Protein AF-A0A7D6C4J8-F1 (afdb_monomer_lite)

Sequence (252 aa):
MVSLVYFFSLVSLFMCISSHNFLWLCLSLELNLYCVLVLILFWNDNHANPQIISYFVVNILSSLFLYLSIISQIYILFVLGLFLKMGFFPFPWWLISVLSNLKWYGFFLINVVQKVVPIFICIHSGGLHNVFFFLVFFLSYFISLIEMNNSSNRFIVFLGWSSVSVVSLVLFLGVFVSFITALVYFIIYSFLLFMVSVENNNIFNLLLLFSLGGFPPFLGFSLKSVFFLSLSSVNALLLNSCIFFVFFIFIG

Radius of gyration: 17.74 Å; chains: 1; bounding box: 46×43×43 Å

Organism: NCBI:txid2136291

Secondary structure (DSSP, 8-state):
-HHHHHHHHHHHHHHHHH--SHHHHHHHHHHHHHHHHHHHHHH-S-TT-HHHHHHHHHHHHHHHHHHHHHHHT-HHHHHHHHHHHHT-TT-HHHHHHHHTTS-HHHHHIIIIIHHHHHHHHHHH-GGG-SHHHHHHHHHHHHHHHHHHHHTTTSHHHHHHHHHHHHHHHHHHHHHHT-HHHHHHHHHHHHHHHHHHHH---HHHHHHHHHHHTT-TTSHHHHHHHHHHHHHTTS-HHHHHHHHHHHHHHTT-

Structure (mmCIF, N/CA/C/O backbone):
data_AF-A0A7D6C4J8-F1
#
_entry.id   AF-A0A7D6C4J8-F1
#
loop_
_atom_site.group_PDB
_atom_site.id
_atom_site.type_symbol
_atom_site.label_atom_id
_atom_site.label_alt_id
_atom_site.label_comp_id
_atom_site.label_asym_id
_atom_site.label_entity_id
_atom_site.label_seq_id
_atom_site.pdbx_PDB_ins_code
_atom_site.Cartn_x
_atom_site.Cartn_y
_atom_site.Cartn_z
_atom_site.occupancy
_atom_site.B_iso_or_equiv
_atom_site.auth_seq_id
_atom_site.auth_comp_id
_atom_site.auth_asym_id
_atom_site.auth_atom_id
_atom_site.pdbx_PDB_model_num
ATOM 1 N N . MET A 1 1 ? -22.693 7.843 2.807 1.00 77.62 1 MET A N 1
ATOM 2 C CA . MET A 1 1 ? -21.351 8.462 2.900 1.00 77.62 1 MET A CA 1
ATOM 3 C C . MET A 1 1 ? -20.246 7.418 2.872 1.00 77.62 1 MET A C 1
ATOM 5 O O . MET A 1 1 ? -19.504 7.397 1.905 1.00 77.62 1 MET A O 1
ATOM 9 N N . VAL A 1 2 ? -20.166 6.506 3.845 1.00 84.12 2 VAL A N 1
ATOM 10 C CA . VAL A 1 2 ? -19.092 5.492 3.905 1.00 84.12 2 VAL A CA 1
ATOM 11 C C . VAL A 1 2 ? -19.022 4.600 2.647 1.00 84.12 2 VAL A C 1
ATOM 13 O O . VAL A 1 2 ? -17.941 4.391 2.106 1.00 84.12 2 VAL A O 1
ATOM 16 N N . SER A 1 3 ? -20.165 4.159 2.109 1.00 85.88 3 SER A N 1
ATOM 17 C CA . SER A 1 3 ? -20.234 3.378 0.858 1.00 85.88 3 SER A CA 1
ATOM 18 C C . SER A 1 3 ? -19.630 4.095 -0.356 1.00 85.88 3 SER A C 1
ATOM 20 O O . SER A 1 3 ? -18.954 3.480 -1.175 1.00 85.88 3 SER A O 1
ATOM 22 N N . LEU A 1 4 ? -19.837 5.408 -0.447 1.00 88.62 4 LEU A N 1
ATOM 23 C CA . LEU A 1 4 ? -19.315 6.253 -1.519 1.00 88.62 4 LEU A CA 1
ATOM 24 C C . LEU A 1 4 ? -17.790 6.409 -1.415 1.00 88.62 4 LEU A C 1
ATOM 26 O O . LEU A 1 4 ? -17.104 6.423 -2.430 1.00 88.62 4 LEU A O 1
ATOM 30 N N . VAL A 1 5 ? -17.242 6.433 -0.197 1.00 90.94 5 VAL A N 1
ATOM 31 C CA . VAL A 1 5 ? -15.787 6.459 0.013 1.00 90.94 5 VAL A CA 1
ATOM 32 C C . VAL A 1 5 ? -15.141 5.132 -0.392 1.00 90.94 5 VAL A C 1
ATOM 34 O O . VAL A 1 5 ? -14.108 5.142 -1.060 1.00 90.94 5 VAL A O 1
ATOM 37 N N . TYR A 1 6 ? -15.765 3.986 -0.088 1.00 88.12 6 TYR A N 1
ATOM 38 C CA . TYR A 1 6 ? -15.273 2.701 -0.604 1.00 88.12 6 TYR A CA 1
ATOM 39 C C . TYR A 1 6 ? -15.318 2.645 -2.128 1.00 88.12 6 TYR A C 1
ATOM 41 O O . TYR A 1 6 ? -14.358 2.185 -2.744 1.00 88.12 6 TYR A O 1
ATOM 49 N N . PHE A 1 7 ? -16.380 3.167 -2.744 1.00 89.94 7 PHE A N 1
ATOM 50 C CA . PHE A 1 7 ? -16.450 3.266 -4.197 1.00 89.94 7 PHE A CA 1
ATOM 51 C C . PHE A 1 7 ? -15.272 4.072 -4.764 1.00 89.94 7 PHE A C 1
ATOM 53 O O . PHE A 1 7 ? -14.582 3.590 -5.657 1.00 89.94 7 PHE A O 1
ATOM 60 N N . PHE A 1 8 ? -14.959 5.242 -4.198 1.00 91.19 8 PHE A N 1
ATOM 61 C CA . PHE A 1 8 ? -13.800 6.023 -4.639 1.00 91.19 8 PHE A CA 1
ATOM 62 C C . PHE A 1 8 ? -12.457 5.322 -4.396 1.00 91.19 8 PHE A C 1
ATOM 64 O O . PHE A 1 8 ? -11.559 5.427 -5.232 1.00 91.19 8 PHE A O 1
ATOM 71 N N . SER A 1 9 ? -12.324 4.544 -3.317 1.00 89.94 9 SER A N 1
ATOM 72 C CA . SER A 1 9 ? -11.124 3.726 -3.104 1.00 89.94 9 SER A CA 1
ATOM 73 C C . SER A 1 9 ? -10.956 2.659 -4.195 1.00 89.94 9 SER A C 1
ATOM 75 O O . SER A 1 9 ? -9.851 2.471 -4.701 1.00 89.94 9 SER A O 1
ATOM 77 N N . LEU A 1 10 ? -12.047 2.040 -4.660 1.00 89.88 10 LEU A N 1
ATOM 78 C CA . LEU A 1 10 ? -12.013 1.108 -5.792 1.00 89.88 10 LEU A CA 1
ATOM 79 C C . LEU A 1 10 ? -11.656 1.822 -7.097 1.00 89.88 10 LEU A C 1
ATOM 81 O O . LEU A 1 10 ? -10.819 1.331 -7.851 1.00 89.88 10 LEU A O 1
ATOM 85 N N . VAL A 1 11 ? -12.223 3.008 -7.339 1.00 92.50 11 VAL A N 1
ATOM 86 C CA . VAL A 1 11 ? -11.862 3.834 -8.502 1.00 92.50 11 VAL A CA 1
ATOM 87 C C . VAL A 1 11 ? -10.362 4.130 -8.504 1.00 92.50 11 VAL A C 1
ATOM 89 O O . VAL A 1 11 ? -9.729 4.011 -9.548 1.00 92.50 11 VAL A O 1
ATOM 92 N N . SER A 1 12 ? -9.761 4.430 -7.348 1.00 93.62 12 SER A N 1
ATOM 93 C CA . SER A 1 12 ? -8.314 4.667 -7.258 1.00 93.62 12 SER A CA 1
ATOM 94 C C . SER A 1 12 ? -7.482 3.456 -7.705 1.00 93.62 12 SER A C 1
ATOM 96 O O . SER A 1 12 ? -6.503 3.614 -8.435 1.00 93.62 12 SER A O 1
ATOM 98 N N . LEU A 1 13 ? -7.911 2.238 -7.356 1.00 90.12 13 LEU A N 1
ATOM 99 C CA . LEU A 1 13 ? -7.254 0.998 -7.773 1.00 90.12 13 LEU A CA 1
ATOM 100 C C . LEU A 1 13 ? -7.379 0.782 -9.286 1.00 90.12 13 LEU A C 1
ATOM 102 O O . LEU A 1 13 ? -6.382 0.489 -9.946 1.00 90.12 13 LEU A O 1
ATOM 106 N N . PHE A 1 14 ? -8.571 0.988 -9.852 1.00 91.69 14 PHE A N 1
ATOM 107 C CA . PHE A 1 14 ? -8.785 0.879 -11.299 1.00 91.69 14 PHE A CA 1
ATOM 108 C C . PHE A 1 14 ? -7.979 1.915 -12.089 1.00 91.69 14 PHE A C 1
ATOM 110 O O . PHE A 1 14 ? -7.398 1.587 -13.126 1.00 91.69 14 PHE A O 1
ATOM 117 N N . MET A 1 15 ? -7.893 3.149 -11.587 1.00 92.88 15 MET A N 1
ATOM 118 C CA . MET A 1 15 ? -7.062 4.195 -12.187 1.00 92.88 15 MET A CA 1
ATOM 119 C C . MET A 1 15 ? -5.589 3.783 -12.201 1.00 92.88 15 MET A C 1
ATOM 121 O O . MET A 1 15 ? -4.935 3.921 -13.228 1.00 92.88 15 MET A O 1
ATOM 125 N N . CYS A 1 16 ? -5.083 3.207 -11.106 1.00 92.38 16 CYS A N 1
ATOM 126 C CA . CYS A 1 16 ? -3.704 2.727 -11.041 1.00 92.38 16 CYS A CA 1
ATOM 127 C C . CYS A 1 16 ? -3.417 1.639 -12.089 1.00 92.38 16 CYS A C 1
ATOM 129 O O . CYS A 1 16 ? -2.462 1.762 -12.851 1.00 92.38 16 CYS A O 1
ATOM 131 N N . ILE A 1 17 ? -4.275 0.616 -12.176 1.00 89.12 17 ILE A N 1
ATOM 132 C CA . ILE A 1 17 ? -4.078 -0.533 -13.078 1.00 89.12 17 ILE A CA 1
ATOM 133 C C . ILE A 1 17 ? -4.177 -0.124 -14.554 1.00 89.12 17 ILE A C 1
ATOM 135 O O . ILE A 1 17 ? -3.437 -0.633 -15.390 1.00 89.12 17 ILE A O 1
ATOM 139 N N . SER A 1 18 ? -5.103 0.778 -14.883 1.00 90.06 18 SER A N 1
ATOM 140 C CA . SER A 1 18 ? -5.352 1.192 -16.270 1.00 90.06 18 SER A CA 1
ATOM 141 C C . SER A 1 18 ? -4.346 2.216 -16.800 1.00 90.06 18 SER A C 1
ATOM 143 O O . SER A 1 18 ? -4.205 2.366 -18.013 1.00 90.06 18 SER A O 1
ATOM 145 N N . SER A 1 19 ? -3.661 2.948 -15.919 1.00 88.25 19 SER A N 1
ATOM 146 C CA . SER A 1 19 ? -2.851 4.089 -16.338 1.00 88.25 19 SER A CA 1
ATOM 147 C C . SER A 1 19 ? -1.399 3.722 -16.651 1.00 88.25 19 SER A C 1
ATOM 149 O O . SER A 1 19 ? -0.706 3.095 -15.856 1.00 88.25 19 SER A O 1
ATOM 151 N N . HIS A 1 20 ? -0.909 4.197 -17.797 1.00 84.56 20 HIS A N 1
ATOM 152 C CA . HIS A 1 20 ? 0.508 4.093 -18.181 1.00 84.56 20 HIS A CA 1
ATOM 153 C C . HIS A 1 20 ? 1.329 5.340 -17.821 1.00 84.56 20 HIS A C 1
ATOM 155 O O . HIS A 1 20 ? 2.554 5.308 -17.775 1.00 84.56 20 HIS A O 1
ATOM 161 N N . ASN A 1 21 ? 0.654 6.458 -17.570 1.00 89.81 21 ASN A N 1
ATOM 162 C CA . ASN A 1 21 ? 1.273 7.757 -17.347 1.00 89.81 21 ASN A CA 1
ATOM 163 C C . ASN A 1 21 ? 1.538 7.989 -15.852 1.00 89.81 21 ASN A C 1
ATOM 165 O O . ASN A 1 21 ? 0.615 7.909 -15.042 1.00 89.81 21 ASN A O 1
ATOM 169 N N . PHE A 1 22 ? 2.762 8.400 -15.499 1.00 86.75 22 PHE A N 1
ATOM 170 C CA . PHE A 1 22 ? 3.163 8.648 -14.104 1.00 86.75 22 PHE A CA 1
ATOM 171 C C . PHE A 1 22 ? 2.263 9.646 -13.358 1.00 86.75 22 PHE A C 1
ATOM 173 O O . PHE A 1 22 ? 1.993 9.455 -12.177 1.00 86.75 22 PHE A O 1
ATOM 180 N N . LEU A 1 23 ? 1.736 10.671 -14.039 1.00 89.62 23 LEU A N 1
ATOM 181 C CA . LEU A 1 23 ? 0.806 11.634 -13.432 1.00 89.62 23 LEU A CA 1
ATOM 182 C C . LEU A 1 23 ? -0.510 10.982 -12.986 1.00 89.62 23 LEU A C 1
ATOM 184 O O . LEU A 1 23 ? -1.006 11.269 -11.901 1.00 89.62 23 LEU A O 1
ATOM 188 N N . TRP A 1 24 ? -1.061 10.077 -13.795 1.00 91.44 24 TRP A N 1
ATOM 189 C CA . TRP A 1 24 ? -2.290 9.360 -13.453 1.00 91.44 24 TRP A CA 1
ATOM 190 C C . TRP A 1 24 ? -2.060 8.369 -12.305 1.00 91.44 24 TRP A C 1
ATOM 192 O O . TRP A 1 24 ? -2.909 8.253 -11.421 1.00 91.44 24 TRP A O 1
ATOM 202 N N . LEU A 1 25 ? -0.874 7.753 -12.244 1.00 92.25 25 LEU A N 1
ATOM 203 C CA . LEU A 1 25 ? -0.448 6.962 -11.088 1.00 92.25 25 LEU A CA 1
ATOM 204 C C . LEU A 1 25 ? -0.370 7.828 -9.817 1.00 92.25 25 LEU A C 1
ATOM 206 O O . LEU A 1 25 ? -0.881 7.426 -8.771 1.00 92.25 25 LEU A O 1
ATOM 210 N N . CYS A 1 26 ? 0.186 9.041 -9.891 1.00 91.81 26 CYS A N 1
ATOM 211 C CA . CYS A 1 26 ? 0.205 9.983 -8.765 1.00 91.81 26 CYS A CA 1
ATOM 212 C C . CYS A 1 26 ? -1.203 10.376 -8.299 1.00 91.81 26 CYS A C 1
ATOM 214 O O . CYS A 1 26 ? -1.476 10.307 -7.100 1.00 91.81 26 CYS A O 1
ATOM 216 N N . LEU A 1 27 ? -2.106 10.695 -9.231 1.00 92.94 27 LEU A N 1
ATOM 217 C CA . LEU A 1 27 ? -3.508 10.998 -8.925 1.00 92.94 27 LEU A CA 1
ATOM 218 C C . LEU A 1 27 ? -4.212 9.815 -8.250 1.00 92.94 27 LEU A C 1
ATOM 220 O O . LEU A 1 27 ? -4.934 9.997 -7.272 1.00 92.94 27 LEU A O 1
ATOM 224 N N . SER A 1 28 ? -3.962 8.588 -8.717 1.00 94.12 28 SER A N 1
ATOM 225 C CA . SER A 1 28 ? -4.518 7.377 -8.099 1.00 94.12 28 SER A CA 1
ATOM 226 C C . SER A 1 28 ? -4.083 7.227 -6.636 1.00 94.12 28 SER A C 1
ATOM 228 O O . SER A 1 28 ? -4.892 6.905 -5.765 1.00 94.12 28 SER A O 1
ATOM 230 N N . LEU A 1 29 ? -2.821 7.550 -6.335 1.00 93.38 29 LEU A N 1
ATOM 231 C CA . LEU A 1 29 ? -2.294 7.508 -4.975 1.00 93.38 29 LEU A CA 1
ATOM 232 C C . LEU A 1 29 ? -2.909 8.591 -4.075 1.00 93.38 29 LEU A C 1
ATOM 234 O O . LEU A 1 29 ? -3.081 8.353 -2.882 1.00 93.38 29 LEU A O 1
ATOM 238 N N . GLU A 1 30 ? -3.200 9.779 -4.607 1.00 93.88 30 GLU A N 1
ATOM 239 C CA . GLU A 1 30 ? -3.853 10.858 -3.851 1.00 93.88 30 GLU A CA 1
ATOM 240 C C . GLU A 1 30 ? -5.317 10.549 -3.560 1.00 93.88 30 GLU A C 1
ATOM 242 O O . GLU A 1 30 ? -5.767 10.719 -2.427 1.00 93.88 30 GLU A O 1
ATOM 247 N N . LEU A 1 31 ? -6.045 10.014 -4.543 1.00 94.25 31 LEU A N 1
ATOM 248 C CA . LEU A 1 31 ? -7.415 9.550 -4.335 1.00 94.25 31 LEU A CA 1
ATOM 249 C C . LEU A 1 31 ? -7.475 8.499 -3.219 1.00 94.25 31 LEU A C 1
ATOM 251 O O . LEU A 1 31 ? -8.330 8.599 -2.338 1.00 94.25 31 LEU A O 1
ATOM 255 N N . ASN A 1 32 ? -6.538 7.541 -3.202 1.00 94.50 32 ASN A N 1
ATOM 256 C CA . ASN A 1 32 ? -6.473 6.533 -2.141 1.00 94.50 32 ASN A CA 1
ATOM 257 C C . ASN A 1 32 ? -6.192 7.162 -0.761 1.00 94.50 32 ASN A C 1
ATOM 259 O O . ASN A 1 32 ? -6.864 6.833 0.215 1.00 94.50 32 ASN A O 1
ATOM 263 N N . LEU A 1 33 ? -5.261 8.121 -0.680 1.00 93.50 33 LEU A N 1
ATOM 264 C CA . LEU A 1 33 ? -4.944 8.854 0.554 1.00 93.50 33 LEU A CA 1
ATOM 265 C C . LEU A 1 33 ? -6.186 9.529 1.140 1.00 93.50 33 LEU A C 1
ATOM 267 O O . LEU A 1 33 ? -6.490 9.329 2.317 1.00 93.50 33 LEU A O 1
ATOM 271 N N . TYR A 1 34 ? -6.918 10.305 0.335 1.00 92.50 34 TYR A N 1
ATOM 272 C CA . TYR A 1 34 ? -8.103 11.011 0.822 1.00 92.50 34 TYR A CA 1
ATOM 273 C C . TYR A 1 34 ? -9.207 10.042 1.246 1.00 92.50 34 TYR A C 1
ATOM 275 O O . TYR A 1 34 ? -9.837 10.256 2.282 1.00 92.50 34 TYR A O 1
ATOM 283 N N . CYS A 1 35 ? -9.405 8.944 0.509 1.00 92.56 35 CYS A N 1
ATOM 284 C CA . CYS A 1 35 ? -10.382 7.923 0.887 1.00 92.56 35 CYS A CA 1
ATOM 285 C C . CYS A 1 35 ? -10.036 7.282 2.237 1.00 92.56 35 CYS A C 1
ATOM 287 O O . CYS A 1 35 ? -10.888 7.214 3.123 1.00 92.56 35 CYS A O 1
ATOM 289 N N . VAL A 1 36 ? -8.784 6.854 2.423 1.00 90.94 36 VAL A N 1
ATOM 290 C CA . VAL A 1 36 ? -8.321 6.237 3.674 1.00 90.94 36 VAL A CA 1
ATOM 291 C C . VAL A 1 36 ? -8.402 7.226 4.838 1.00 90.94 36 VAL A C 1
ATOM 293 O O . VAL A 1 36 ? -8.887 6.861 5.906 1.00 90.94 36 VAL A O 1
ATOM 296 N N . LEU A 1 37 ? -8.012 8.487 4.637 1.00 91.62 37 LEU A N 1
ATOM 297 C CA . LEU A 1 37 ? -8.079 9.521 5.672 1.00 91.62 37 LEU A CA 1
ATOM 298 C C . LEU A 1 37 ? -9.515 9.762 6.150 1.00 91.62 37 LEU A C 1
ATOM 300 O O . LEU A 1 37 ? -9.773 9.785 7.354 1.00 91.62 37 LEU A O 1
ATOM 304 N N . VAL A 1 38 ? -10.456 9.887 5.212 1.00 90.00 38 VAL A N 1
ATOM 305 C CA . VAL A 1 38 ? -11.878 10.063 5.525 1.00 90.00 38 VAL A CA 1
ATOM 306 C C . VAL A 1 38 ? -12.419 8.850 6.285 1.00 90.00 38 VAL A C 1
ATOM 308 O O . VAL A 1 38 ? -13.113 9.017 7.286 1.00 90.00 38 VAL A O 1
ATOM 311 N N . LEU A 1 39 ? -12.067 7.629 5.870 1.00 88.44 39 LEU A N 1
ATOM 312 C CA . LEU A 1 39 ? -12.470 6.419 6.588 1.00 88.44 39 LEU A CA 1
ATOM 313 C C . LEU A 1 39 ? -11.896 6.386 8.011 1.00 88.44 39 LEU A C 1
ATOM 315 O O . LEU A 1 39 ? -12.634 6.116 8.949 1.00 88.44 39 LEU A O 1
ATOM 319 N N . ILE A 1 40 ? -10.623 6.720 8.223 1.00 88.06 40 ILE A N 1
ATOM 320 C CA . ILE A 1 40 ? -10.044 6.728 9.576 1.00 88.06 40 ILE A CA 1
ATOM 321 C C . ILE A 1 40 ? -10.784 7.719 10.491 1.00 88.06 40 ILE A C 1
ATOM 323 O O . ILE A 1 40 ? -11.057 7.393 11.646 1.00 88.06 40 ILE A O 1
ATOM 327 N N . LEU A 1 41 ? -11.152 8.898 9.979 1.00 87.38 41 LEU A N 1
ATOM 328 C CA . LEU A 1 41 ? -11.896 9.914 10.735 1.00 87.38 41 LEU A CA 1
ATOM 329 C C . LEU A 1 41 ? -13.333 9.501 11.074 1.00 87.38 41 LEU A C 1
ATOM 331 O O . LEU A 1 41 ? -13.845 9.929 12.102 1.00 87.38 41 LEU A O 1
ATOM 335 N N . PHE A 1 42 ? -13.983 8.693 10.231 1.00 83.50 42 PHE A N 1
ATOM 336 C CA . PHE A 1 42 ? -15.340 8.206 10.500 1.00 83.50 42 PHE A CA 1
ATOM 337 C C . PHE A 1 42 ? -15.392 7.168 11.623 1.00 83.50 42 PHE A C 1
ATOM 339 O O . PHE A 1 42 ? -16.378 7.113 12.350 1.00 83.50 42 PHE A O 1
ATOM 346 N N . TRP A 1 43 ? -14.366 6.323 11.737 1.00 76.50 43 TRP A N 1
ATOM 347 C CA . TRP A 1 43 ? -14.365 5.200 12.681 1.00 76.50 43 TRP A CA 1
ATOM 348 C C . TRP A 1 43 ? -13.653 5.521 14.002 1.00 76.50 43 TRP A C 1
ATOM 350 O O . TRP A 1 43 ? -13.849 4.814 14.994 1.00 76.50 43 TRP A O 1
ATOM 360 N N . ASN A 1 44 ? -12.845 6.583 14.043 1.00 73.06 44 ASN A N 1
ATOM 361 C CA . ASN A 1 44 ? -12.259 7.098 15.275 1.00 73.06 44 ASN A CA 1
ATOM 362 C C . ASN A 1 44 ? -13.156 8.171 15.897 1.00 73.06 44 ASN A C 1
ATOM 364 O O . ASN A 1 44 ? -13.427 9.192 15.276 1.00 73.06 44 ASN A O 1
ATOM 368 N N . ASP A 1 45 ? -13.527 7.973 17.162 1.00 65.25 45 ASP A N 1
ATOM 369 C CA . ASP A 1 45 ? -14.424 8.885 17.893 1.00 65.25 45 ASP A CA 1
ATOM 370 C C . ASP A 1 45 ? -13.750 10.241 18.180 1.00 65.25 45 ASP A C 1
ATOM 372 O O . ASP A 1 45 ? -14.411 11.257 18.380 1.00 65.25 45 ASP A O 1
ATOM 376 N N . ASN A 1 46 ? -12.414 10.269 18.146 1.00 65.38 46 ASN A N 1
ATOM 377 C CA . ASN A 1 46 ? -11.610 11.465 18.342 1.00 65.38 46 ASN A CA 1
ATOM 378 C C . ASN A 1 46 ? -11.220 12.068 16.986 1.00 65.38 46 ASN A C 1
ATOM 380 O O . ASN A 1 46 ? -10.195 11.715 16.395 1.00 65.38 46 ASN A O 1
ATOM 384 N N . HIS A 1 47 ? -12.022 13.025 16.514 1.00 57.97 47 HIS A N 1
ATOM 385 C CA . HIS A 1 47 ? -11.787 13.752 15.259 1.00 57.97 47 HIS A CA 1
ATOM 386 C C . HIS A 1 47 ? -10.462 14.547 15.224 1.00 57.97 47 HIS A C 1
ATOM 388 O O . HIS A 1 47 ? -9.995 14.901 14.145 1.00 57.97 47 HIS A O 1
ATOM 394 N N . ALA A 1 48 ? -9.823 14.787 16.376 1.00 59.88 48 ALA A N 1
ATOM 395 C CA . ALA A 1 48 ? -8.552 15.505 16.506 1.00 59.88 48 ALA A CA 1
ATOM 396 C C . ALA A 1 48 ? -7.403 14.595 16.983 1.00 59.88 48 ALA A C 1
ATOM 398 O O . ALA A 1 48 ? -6.665 14.937 17.905 1.00 59.88 48 ALA A O 1
ATOM 399 N N . ASN A 1 49 ? -7.249 13.415 16.377 1.00 75.31 49 ASN A N 1
ATOM 400 C CA . ASN A 1 49 ? -6.110 12.551 16.681 1.00 75.31 49 ASN A CA 1
ATOM 401 C C . ASN A 1 49 ? -4.827 13.099 16.019 1.00 75.31 49 ASN A C 1
ATOM 403 O O . ASN A 1 49 ? -4.752 13.126 14.784 1.00 75.31 49 ASN A O 1
ATOM 407 N N . PRO A 1 50 ? -3.784 13.479 16.789 1.00 81.06 50 PRO A N 1
ATOM 408 C CA . PRO A 1 50 ? -2.525 13.987 16.231 1.00 81.06 50 PRO A CA 1
ATOM 409 C C . PRO A 1 50 ? -1.846 12.981 15.289 1.00 81.06 50 PRO A C 1
ATOM 411 O O . PRO A 1 50 ? -1.101 13.371 14.394 1.00 81.06 50 PRO A O 1
ATOM 414 N N . GLN A 1 51 ? -2.156 11.689 15.427 1.00 82.25 51 GLN A N 1
ATOM 415 C CA . GLN A 1 51 ? -1.658 10.630 14.551 1.00 82.25 51 GLN A CA 1
ATOM 416 C C . GLN A 1 51 ? -2.292 10.655 13.150 1.00 82.25 51 GLN A C 1
ATOM 418 O O . GLN A 1 51 ? -1.655 10.281 12.171 1.00 82.25 51 GLN A O 1
ATOM 423 N N . ILE A 1 52 ? -3.537 11.122 13.016 1.00 87.00 52 ILE A N 1
ATOM 424 C CA . ILE A 1 52 ? -4.167 11.297 11.695 1.00 87.00 52 ILE A CA 1
ATOM 425 C C . ILE A 1 52 ? -3.516 12.483 10.974 1.00 87.00 52 ILE A C 1
ATOM 427 O O . ILE A 1 52 ? -3.289 12.438 9.765 1.00 87.00 52 ILE A O 1
ATOM 431 N N . ILE A 1 53 ? -3.146 13.523 11.727 1.00 88.31 53 ILE A N 1
ATOM 432 C CA . ILE A 1 53 ? -2.412 14.675 11.195 1.00 88.31 53 ILE A CA 1
ATOM 433 C C . ILE A 1 53 ? -1.011 14.245 10.747 1.00 88.31 53 ILE A C 1
ATOM 435 O O . ILE A 1 53 ? -0.604 14.590 9.639 1.00 88.31 53 ILE A O 1
ATOM 439 N N . SER A 1 54 ? -0.287 13.448 11.544 1.00 88.06 54 SER A N 1
ATOM 440 C CA . SER A 1 54 ? 1.032 12.948 11.132 1.00 88.06 54 SER A CA 1
ATOM 441 C C . SER A 1 54 ? 0.947 12.040 9.901 1.00 88.06 54 SER A C 1
ATOM 443 O O . SER A 1 54 ? 1.754 12.205 8.987 1.00 88.06 54 SER A O 1
ATOM 445 N N . TYR A 1 55 ? -0.067 11.169 9.808 1.00 91.75 55 TYR A N 1
ATOM 446 C CA . TYR A 1 55 ? -0.370 10.404 8.592 1.00 91.75 55 TYR A CA 1
ATOM 447 C C . TYR A 1 55 ? -0.542 11.322 7.374 1.00 91.75 55 TYR A C 1
ATOM 449 O O . TYR A 1 55 ? 0.056 11.090 6.323 1.00 91.75 55 TYR A O 1
ATOM 457 N N . PHE A 1 56 ? -1.348 12.377 7.504 1.00 92.44 56 PHE A N 1
ATOM 458 C CA . PHE A 1 56 ? -1.626 13.293 6.403 1.00 92.44 56 PHE A CA 1
ATOM 459 C C . PHE A 1 56 ? -0.370 14.042 5.945 1.00 92.44 56 PHE A C 1
ATOM 461 O O . PHE A 1 56 ? -0.048 14.037 4.758 1.00 92.44 56 PHE A O 1
ATOM 468 N N . VAL A 1 57 ? 0.379 14.625 6.885 1.00 93.81 57 VAL A N 1
ATOM 469 C CA . VAL A 1 57 ? 1.592 15.406 6.595 1.00 93.81 57 VAL A CA 1
ATOM 470 C C . VAL A 1 57 ? 2.643 14.552 5.891 1.00 93.81 57 VAL A C 1
ATOM 472 O O . VAL A 1 57 ? 3.204 14.961 4.875 1.00 93.81 57 VAL A O 1
ATOM 475 N N . VAL A 1 58 ? 2.885 13.342 6.394 1.00 94.44 58 VAL A N 1
ATOM 476 C CA . VAL A 1 58 ? 3.883 12.432 5.826 1.00 94.44 58 VAL A CA 1
ATOM 477 C C . VAL A 1 58 ? 3.494 12.001 4.410 1.00 94.44 58 VAL A C 1
ATOM 479 O O . VAL A 1 58 ? 4.330 11.999 3.503 1.00 94.44 58 VAL A O 1
ATOM 482 N N . ASN A 1 59 ? 2.214 11.718 4.175 1.00 93.31 59 ASN A N 1
ATOM 483 C CA . ASN A 1 59 ? 1.758 11.360 2.840 1.00 93.31 59 ASN A CA 1
ATOM 484 C C . ASN A 1 59 ? 1.756 12.548 1.856 1.00 93.31 59 ASN A C 1
ATOM 486 O O . ASN A 1 59 ? 2.001 12.329 0.671 1.00 93.31 59 ASN A O 1
ATOM 490 N N . ILE A 1 60 ? 1.580 13.796 2.301 1.00 93.69 60 ILE A N 1
ATOM 491 C CA . ILE A 1 60 ? 1.796 14.969 1.431 1.00 93.69 60 ILE A CA 1
ATOM 492 C C . ILE A 1 60 ? 3.277 15.114 1.065 1.00 93.69 60 ILE A C 1
ATOM 494 O O . ILE A 1 60 ? 3.613 15.325 -0.097 1.00 93.69 60 ILE A O 1
ATOM 498 N N . LEU A 1 61 ? 4.190 14.950 2.027 1.00 95.06 61 LEU A N 1
ATOM 499 C CA . LEU A 1 61 ? 5.632 14.990 1.747 1.00 95.06 61 LEU A CA 1
ATOM 500 C C . LEU A 1 61 ? 6.027 13.945 0.696 1.00 95.06 61 LEU A C 1
ATOM 502 O O . LEU A 1 61 ? 6.819 14.210 -0.206 1.00 95.06 61 LEU A O 1
ATOM 506 N N . SER A 1 62 ? 5.417 12.767 0.770 1.00 94.81 62 SER A N 1
ATOM 507 C CA . SER A 1 62 ? 5.636 11.709 -0.208 1.00 94.81 62 SER A CA 1
ATOM 508 C C . SER A 1 62 ? 5.126 12.052 -1.615 1.00 94.81 62 SER A C 1
ATOM 510 O O . SER A 1 62 ? 5.802 11.739 -2.593 1.00 94.81 62 SER A O 1
ATOM 512 N N . SER A 1 63 ? 3.963 12.711 -1.752 1.00 93.44 63 SER A N 1
ATOM 513 C CA . SER A 1 63 ? 3.459 13.132 -3.063 1.00 93.44 63 SER A CA 1
ATOM 514 C C . SER A 1 63 ? 4.309 14.256 -3.640 1.00 93.44 63 SER A C 1
ATOM 516 O O . SER A 1 63 ? 4.570 14.240 -4.839 1.00 93.44 63 SER A O 1
ATOM 518 N N . LEU A 1 64 ? 4.840 15.152 -2.802 1.00 93.88 64 LEU A N 1
ATOM 519 C CA . LEU A 1 64 ? 5.822 16.150 -3.230 1.00 93.88 64 LEU A CA 1
ATOM 520 C C . LEU A 1 64 ? 7.070 15.494 -3.835 1.00 93.88 64 LEU A C 1
ATOM 522 O O . LEU A 1 64 ? 7.482 15.890 -4.923 1.00 93.88 64 LEU A O 1
ATOM 526 N N . PHE A 1 65 ? 7.632 14.454 -3.203 1.00 94.25 65 PHE A N 1
ATOM 527 C CA . PHE A 1 65 ? 8.750 13.706 -3.796 1.00 94.25 65 PHE A CA 1
ATOM 528 C C . PHE A 1 65 ? 8.385 13.074 -5.144 1.00 94.25 65 PHE A C 1
ATOM 530 O O . PHE A 1 65 ? 9.183 13.136 -6.081 1.00 94.25 65 PHE A O 1
ATOM 537 N N . LEU A 1 66 ? 7.172 12.528 -5.278 1.00 93.94 66 LEU A N 1
ATOM 538 C CA . LEU A 1 66 ? 6.696 11.973 -6.547 1.00 93.94 66 LEU A CA 1
ATOM 539 C C . LEU A 1 66 ? 6.572 13.052 -7.633 1.00 93.94 66 LEU A C 1
ATOM 541 O O . LEU A 1 66 ? 7.097 12.861 -8.727 1.00 93.94 66 LEU A O 1
ATOM 545 N N . TYR A 1 67 ? 5.965 14.208 -7.357 1.00 93.44 67 TYR A N 1
ATOM 546 C CA . TYR A 1 67 ? 5.873 15.285 -8.352 1.00 93.44 67 TYR A CA 1
ATOM 547 C C . TYR A 1 67 ? 7.240 15.847 -8.731 1.00 93.44 67 TYR A C 1
ATOM 549 O O . TYR A 1 67 ? 7.519 16.034 -9.916 1.00 93.44 67 TYR A O 1
ATOM 557 N N . LEU A 1 68 ? 8.122 16.055 -7.749 1.00 94.50 68 LEU A N 1
ATOM 558 C CA . LEU A 1 68 ? 9.496 16.484 -8.005 1.00 94.50 68 LEU A CA 1
ATOM 559 C C . LEU A 1 68 ? 10.227 15.482 -8.895 1.00 94.50 68 LEU A C 1
ATOM 561 O O . LEU A 1 68 ? 10.932 15.897 -9.812 1.00 94.50 68 LEU A O 1
ATOM 565 N N . SER A 1 69 ? 10.027 14.179 -8.682 1.00 93.38 69 SER A N 1
ATOM 566 C CA . SER A 1 69 ? 10.627 13.140 -9.524 1.00 93.38 69 SER A CA 1
ATOM 567 C C . SER A 1 69 ? 10.158 13.202 -10.978 1.00 93.38 69 SER A C 1
ATOM 569 O O . SER A 1 69 ? 10.964 12.987 -11.876 1.00 93.38 69 SER A O 1
ATOM 571 N N . ILE A 1 70 ? 8.892 13.561 -11.224 1.00 91.94 70 ILE A N 1
ATOM 572 C CA . ILE A 1 70 ? 8.336 13.686 -12.579 1.00 91.94 70 ILE A CA 1
ATOM 573 C C . ILE A 1 70 ? 8.917 14.915 -13.283 1.00 91.94 70 ILE A C 1
ATOM 575 O O . ILE A 1 70 ? 9.307 14.826 -14.444 1.00 91.94 70 ILE A O 1
ATOM 579 N N . ILE A 1 71 ? 9.013 16.048 -12.579 1.00 92.69 71 ILE A N 1
ATOM 580 C CA . ILE A 1 71 ? 9.536 17.303 -13.140 1.00 92.69 71 ILE A CA 1
ATOM 581 C C . ILE A 1 71 ? 11.038 17.191 -13.424 1.00 92.69 71 ILE A C 1
ATOM 583 O O . ILE A 1 71 ? 11.502 17.578 -14.491 1.00 92.69 71 ILE A O 1
ATOM 587 N N . SER A 1 72 ? 11.800 16.661 -12.465 1.00 92.69 72 SER A N 1
ATOM 588 C CA . SER A 1 72 ? 13.262 16.542 -12.556 1.00 92.69 72 SER A CA 1
ATOM 589 C C . SER A 1 72 ? 13.741 15.279 -13.277 1.00 92.69 72 SER A C 1
ATOM 591 O O . SER A 1 72 ? 14.931 15.153 -13.544 1.00 92.69 72 SER A O 1
ATOM 593 N N . GLN A 1 73 ? 12.835 14.339 -13.571 1.00 89.19 73 GLN A N 1
ATOM 594 C CA . GLN A 1 73 ? 13.127 13.015 -14.135 1.00 89.19 73 GLN A CA 1
ATOM 595 C C . GLN A 1 73 ? 14.108 12.175 -13.292 1.00 89.19 73 GLN A C 1
ATOM 597 O O . GLN A 1 73 ? 14.797 11.289 -13.799 1.00 89.19 73 GLN A O 1
ATOM 602 N N . ILE A 1 74 ? 14.166 12.416 -11.978 1.00 91.69 74 ILE A N 1
ATOM 603 C CA . ILE A 1 74 ? 15.048 11.684 -11.063 1.00 91.69 74 ILE A CA 1
ATOM 604 C C . ILE A 1 74 ? 14.313 10.460 -10.503 1.00 91.69 74 ILE A C 1
ATOM 606 O O . ILE A 1 74 ? 13.512 10.562 -9.572 1.00 91.69 74 ILE A O 1
ATOM 610 N N . TYR A 1 75 ? 14.653 9.272 -11.009 1.00 89.50 75 TYR A N 1
ATOM 611 C CA . TYR A 1 75 ? 14.035 8.005 -10.592 1.00 89.50 75 TYR A CA 1
ATOM 612 C C . TYR A 1 75 ? 14.193 7.703 -9.091 1.00 89.50 75 TYR A C 1
ATOM 614 O O . TYR A 1 75 ? 13.284 7.159 -8.468 1.00 89.50 75 TYR A O 1
ATOM 622 N N . ILE A 1 76 ? 15.311 8.094 -8.464 1.00 90.56 76 ILE A N 1
ATOM 623 C CA . ILE A 1 76 ? 15.522 7.831 -7.031 1.00 90.56 76 ILE A CA 1
ATOM 624 C C . ILE A 1 76 ? 14.486 8.558 -6.158 1.00 90.56 76 ILE A C 1
ATOM 626 O O . ILE A 1 76 ? 14.018 7.997 -5.172 1.00 90.56 76 ILE A O 1
ATOM 630 N N . LEU A 1 77 ? 14.075 9.773 -6.547 1.00 92.94 77 LEU A N 1
ATOM 631 C CA . LEU A 1 77 ? 13.043 10.535 -5.839 1.00 92.94 77 LEU A CA 1
ATOM 632 C C . LEU A 1 77 ? 11.674 9.870 -5.981 1.00 92.94 77 LEU A C 1
ATOM 634 O O . LEU A 1 77 ? 10.895 9.871 -5.029 1.00 92.94 77 LEU A O 1
ATOM 638 N N . PHE A 1 78 ? 11.410 9.250 -7.135 1.00 92.88 78 PHE A N 1
ATOM 639 C CA . PHE A 1 78 ? 10.185 8.487 -7.357 1.00 92.88 78 PHE A CA 1
ATOM 640 C C . PHE A 1 78 ? 10.106 7.306 -6.384 1.00 92.88 78 PHE A C 1
ATOM 642 O O . PHE A 1 78 ? 9.116 7.144 -5.671 1.00 92.88 78 PHE A O 1
ATOM 649 N N . VAL A 1 79 ? 11.187 6.526 -6.283 1.00 92.81 79 VAL A N 1
ATOM 650 C CA . VAL A 1 79 ? 11.246 5.367 -5.382 1.00 92.81 79 VAL A CA 1
ATOM 651 C C . VAL A 1 79 ? 11.186 5.784 -3.912 1.00 92.81 79 VAL A C 1
ATOM 653 O O . VAL A 1 79 ? 10.438 5.185 -3.142 1.00 92.81 79 VAL A O 1
ATOM 656 N N . LEU A 1 80 ? 11.900 6.844 -3.518 1.00 93.25 80 LEU A N 1
ATOM 657 C CA . LEU A 1 80 ? 11.834 7.379 -2.153 1.00 93.25 80 LEU A CA 1
ATOM 658 C C . LEU A 1 80 ? 10.421 7.860 -1.797 1.00 93.25 80 LEU A C 1
ATOM 660 O O . LEU A 1 80 ? 9.945 7.572 -0.701 1.00 93.25 80 LEU A O 1
ATOM 664 N N . GLY A 1 81 ? 9.725 8.526 -2.724 1.00 94.19 81 GLY A N 1
ATOM 665 C CA . GLY A 1 81 ? 8.330 8.928 -2.542 1.00 94.19 81 GLY A CA 1
ATOM 666 C C . GLY A 1 81 ? 7.397 7.735 -2.315 1.00 94.19 81 GLY A C 1
ATOM 667 O O . GLY A 1 81 ? 6.563 7.767 -1.409 1.00 94.19 81 GLY A O 1
ATOM 668 N N . LEU A 1 82 ? 7.564 6.648 -3.078 1.00 93.94 82 LEU A N 1
ATOM 669 C CA . LEU A 1 82 ? 6.779 5.420 -2.895 1.00 93.94 82 LEU A CA 1
ATOM 670 C C . LEU A 1 82 ? 7.100 4.706 -1.576 1.00 93.94 82 LEU A C 1
ATOM 672 O O . LEU A 1 82 ? 6.178 4.293 -0.871 1.00 93.94 82 LEU A O 1
ATOM 676 N N . PHE A 1 83 ? 8.379 4.593 -1.206 1.00 94.31 83 PHE A N 1
ATOM 677 C CA . PHE A 1 83 ? 8.788 3.973 0.060 1.00 94.31 83 PHE A CA 1
ATOM 678 C C . PHE A 1 83 ? 8.245 4.739 1.262 1.00 94.31 83 PHE A C 1
ATOM 680 O O . PHE A 1 83 ? 7.740 4.134 2.211 1.00 94.31 83 PHE A O 1
ATOM 687 N N . LEU A 1 84 ? 8.262 6.069 1.183 1.00 94.56 84 LEU A N 1
ATOM 688 C CA . LEU A 1 84 ? 7.686 6.925 2.203 1.00 94.56 84 LEU A CA 1
ATOM 689 C C . LEU A 1 84 ? 6.163 6.699 2.307 1.00 94.56 84 LEU A C 1
ATOM 691 O O . LEU A 1 84 ? 5.683 6.492 3.419 1.00 94.56 84 LEU A O 1
ATOM 695 N N . LYS A 1 85 ? 5.418 6.599 1.188 1.00 92.69 85 LYS A N 1
ATOM 696 C CA . LYS A 1 85 ? 3.970 6.261 1.200 1.00 92.69 85 LYS A CA 1
ATOM 697 C C . LYS A 1 85 ? 3.652 4.911 1.836 1.00 92.69 85 LYS A C 1
ATOM 699 O O . LYS A 1 85 ? 2.605 4.770 2.458 1.00 92.69 85 LYS A O 1
ATOM 704 N N . MET A 1 86 ? 4.508 3.909 1.661 1.00 91.06 86 MET A N 1
ATOM 705 C CA . MET A 1 86 ? 4.273 2.564 2.201 1.00 91.06 86 MET A CA 1
ATOM 706 C C . MET A 1 86 ? 4.664 2.400 3.671 1.00 91.06 86 MET A C 1
ATOM 708 O O . MET A 1 86 ? 4.321 1.380 4.270 1.00 91.06 86 MET A O 1
ATOM 712 N N . GLY A 1 87 ? 5.431 3.339 4.236 1.00 89.38 87 GLY A N 1
ATOM 713 C CA . GLY A 1 87 ? 6.132 3.107 5.504 1.00 89.38 87 GLY A CA 1
ATOM 714 C C . GLY A 1 87 ? 7.209 2.031 5.372 1.00 89.38 87 GLY A C 1
ATOM 715 O O . GLY A 1 87 ? 7.428 1.243 6.289 1.00 89.38 87 GLY A O 1
ATOM 716 N N . PHE A 1 88 ? 7.838 1.964 4.200 1.00 89.94 88 PHE A N 1
ATOM 717 C CA . PHE A 1 88 ? 8.923 1.042 3.916 1.00 89.94 88 PHE A CA 1
ATOM 718 C C . PHE A 1 88 ? 10.267 1.648 4.339 1.00 89.94 88 PHE A C 1
ATOM 720 O O . PHE A 1 88 ? 10.402 2.870 4.426 1.00 89.94 88 PHE A O 1
ATOM 727 N N . PHE A 1 89 ? 11.272 0.808 4.598 1.00 83.38 89 PHE A N 1
ATOM 728 C CA . PHE A 1 89 ? 12.616 1.271 4.945 1.00 83.38 89 PHE A CA 1
ATOM 729 C C . PHE A 1 89 ? 13.155 2.249 3.880 1.00 83.38 89 PHE A C 1
ATOM 731 O O . PHE A 1 89 ? 12.998 1.990 2.686 1.00 83.38 89 PHE A O 1
ATOM 738 N N . PRO A 1 90 ? 13.782 3.376 4.261 1.00 83.44 90 PRO A N 1
ATOM 739 C CA . PRO A 1 90 ? 14.224 3.784 5.598 1.00 83.44 90 PRO A CA 1
ATOM 740 C C . PRO A 1 90 ? 13.161 4.466 6.467 1.00 83.44 90 PRO A C 1
ATOM 742 O O . PRO A 1 90 ? 13.492 4.860 7.574 1.00 83.44 90 PRO A O 1
ATOM 745 N N . PHE A 1 91 ? 11.907 4.582 6.020 1.00 89.81 91 PHE A N 1
ATOM 746 C CA . PHE A 1 91 ? 10.848 5.389 6.638 1.00 89.81 91 PHE A CA 1
ATOM 747 C C . PHE A 1 91 ? 9.778 4.603 7.444 1.00 89.81 91 PHE A C 1
ATOM 749 O O . PHE A 1 91 ? 8.604 4.963 7.348 1.00 89.81 91 PHE A O 1
ATOM 756 N N . PRO A 1 92 ? 10.073 3.560 8.256 1.00 88.94 92 PRO A N 1
ATOM 757 C CA . PRO A 1 92 ? 9.017 2.838 8.974 1.00 88.94 92 PRO A CA 1
ATOM 758 C C . PRO A 1 92 ? 8.466 3.618 10.181 1.00 88.94 92 PRO A C 1
ATOM 760 O O . PRO A 1 92 ? 7.349 3.358 10.628 1.00 88.94 92 PRO A O 1
ATOM 763 N N . TRP A 1 93 ? 9.209 4.605 10.702 1.00 89.31 93 TRP A N 1
ATOM 764 C CA . TRP A 1 93 ? 8.883 5.315 11.948 1.00 89.31 93 TRP A CA 1
ATOM 765 C C . TRP A 1 93 ? 7.487 5.941 11.956 1.00 89.31 93 TRP A C 1
ATOM 767 O O . TRP A 1 93 ? 6.777 5.890 12.965 1.00 89.31 93 TRP A O 1
ATOM 777 N N . TRP A 1 94 ? 7.074 6.534 10.834 1.00 91.62 94 TRP A N 1
ATOM 778 C CA . TRP A 1 94 ? 5.794 7.224 10.762 1.00 91.62 94 TRP A CA 1
ATOM 779 C C . TRP A 1 94 ? 4.655 6.211 10.848 1.00 91.62 94 TRP A C 1
ATOM 781 O O . TRP A 1 94 ? 3.713 6.422 11.606 1.00 91.62 94 TRP A O 1
ATOM 791 N N . LEU A 1 95 ? 4.796 5.072 10.166 1.00 90.75 95 LEU A N 1
ATOM 792 C CA . LEU A 1 95 ? 3.810 4.002 10.166 1.00 90.75 95 LEU A CA 1
ATOM 793 C C . LEU A 1 95 ? 3.594 3.484 11.591 1.00 90.75 95 LEU A C 1
ATOM 795 O O . LEU A 1 95 ? 2.460 3.421 12.054 1.00 90.75 95 LEU A O 1
ATOM 799 N N . ILE A 1 96 ? 4.664 3.203 12.335 1.00 90.31 96 ILE A N 1
ATOM 800 C CA . ILE A 1 96 ? 4.546 2.643 13.692 1.00 90.31 96 ILE A CA 1
ATOM 801 C C . ILE A 1 96 ? 3.921 3.644 14.663 1.00 90.31 96 ILE A C 1
ATOM 803 O O . ILE A 1 96 ? 3.031 3.286 15.439 1.00 90.31 96 ILE A O 1
ATOM 807 N N . SER A 1 97 ? 4.356 4.907 14.607 1.00 88.75 97 SER A N 1
ATOM 808 C CA . SER A 1 97 ? 3.798 5.963 15.460 1.00 88.75 97 SER A CA 1
ATOM 809 C C . SER A 1 97 ? 2.299 6.161 15.217 1.00 88.75 97 SER A C 1
ATOM 811 O O . SER A 1 97 ? 1.536 6.290 16.177 1.00 88.75 97 SER A O 1
ATOM 813 N N . VAL A 1 98 ? 1.863 6.101 13.954 1.00 89.81 98 VAL A N 1
ATOM 814 C CA . VAL A 1 98 ? 0.455 6.230 13.574 1.00 89.81 98 VAL A CA 1
ATOM 815 C C . VAL A 1 98 ? -0.351 5.019 14.036 1.00 89.81 98 VAL A C 1
ATOM 817 O O . VAL A 1 98 ? -1.369 5.191 14.703 1.00 89.81 98 VAL A O 1
ATOM 820 N N . LEU A 1 99 ? 0.117 3.799 13.758 1.00 87.94 99 LEU A N 1
ATOM 821 C CA . LEU A 1 99 ? -0.617 2.572 14.087 1.00 87.94 99 LEU A CA 1
ATOM 822 C C . LEU A 1 99 ? -0.833 2.385 15.593 1.00 87.94 99 LEU A C 1
ATOM 824 O O . LEU A 1 99 ? -1.884 1.891 15.986 1.00 87.94 99 LEU A O 1
ATOM 828 N N . SER A 1 100 ? 0.118 2.812 16.431 1.00 84.25 100 SER A N 1
ATOM 829 C CA . SER A 1 100 ? 0.070 2.603 17.888 1.00 84.25 100 SER A CA 1
ATOM 830 C C . SER A 1 100 ? -1.185 3.140 18.590 1.00 84.25 100 SER A C 1
ATOM 832 O O . SER A 1 100 ? -1.541 2.632 19.650 1.00 84.25 100 SER A O 1
ATOM 834 N N . ASN A 1 101 ? -1.862 4.135 18.007 1.00 81.19 101 ASN A N 1
ATOM 835 C CA . ASN A 1 101 ? -3.009 4.817 18.617 1.00 81.19 101 ASN A CA 1
ATOM 836 C C . ASN A 1 101 ? -4.282 4.752 17.757 1.00 81.19 101 ASN A C 1
ATOM 838 O O . ASN A 1 101 ? -5.236 5.493 18.000 1.00 81.19 101 ASN A O 1
ATOM 842 N N . LEU A 1 102 ? -4.300 3.907 16.725 1.00 84.06 102 LEU A N 1
ATOM 843 C CA . LEU A 1 102 ? -5.476 3.711 15.884 1.00 84.06 102 LEU A CA 1
ATOM 844 C C . LEU A 1 102 ? -6.304 2.522 16.365 1.00 84.06 102 LEU A C 1
ATOM 846 O O . LEU A 1 102 ? -5.772 1.517 16.831 1.00 84.06 102 LEU A O 1
ATOM 850 N N . LYS A 1 103 ? -7.626 2.613 16.185 1.00 84.81 103 LYS A N 1
ATOM 851 C CA . LYS A 1 103 ? -8.516 1.454 16.309 1.00 84.81 103 LYS A CA 1
ATOM 852 C C . LYS A 1 103 ? -8.171 0.396 15.253 1.00 84.81 103 LYS A C 1
ATOM 854 O O . LYS A 1 103 ? -7.653 0.724 14.183 1.00 84.81 103 LYS A O 1
ATOM 859 N N . TRP A 1 104 ? -8.565 -0.852 15.508 1.00 83.81 104 TRP A N 1
ATOM 860 C CA . TRP A 1 104 ? -8.368 -2.003 14.613 1.00 83.81 104 TRP A CA 1
ATOM 861 C C . TRP A 1 104 ? -8.790 -1.753 13.162 1.00 83.81 104 TRP A C 1
ATOM 863 O O . TRP A 1 104 ? -8.083 -2.143 12.234 1.00 83.81 104 TRP A O 1
ATOM 873 N N . TYR A 1 105 ? -9.893 -1.031 12.953 1.00 85.31 105 TYR A N 1
ATOM 874 C CA . TYR A 1 105 ? -10.346 -0.699 11.605 1.00 85.31 105 TYR A CA 1
ATOM 875 C C . TYR A 1 105 ? -9.382 0.248 10.871 1.00 85.31 105 TYR A C 1
ATOM 877 O O . TYR A 1 105 ? -9.003 0.000 9.729 1.00 85.31 105 TYR A O 1
ATOM 885 N N . GLY A 1 106 ? -8.910 1.303 11.547 1.00 87.31 106 GLY A N 1
ATOM 886 C CA . GLY A 1 106 ? -7.893 2.209 11.003 1.00 87.31 106 GLY A CA 1
ATOM 887 C C . GLY A 1 106 ? -6.556 1.504 10.761 1.00 87.31 106 GLY A C 1
ATOM 888 O O . GLY A 1 106 ? -5.907 1.747 9.744 1.00 87.31 106 GLY A O 1
ATOM 889 N N . PHE A 1 107 ? -6.183 0.579 11.649 1.00 87.44 107 PHE A N 1
ATOM 890 C CA . PHE A 1 107 ? -5.010 -0.278 11.483 1.00 87.44 107 PHE A CA 1
ATOM 891 C C . PHE A 1 107 ? -5.090 -1.105 10.188 1.00 87.44 107 PHE A C 1
ATOM 893 O O . PHE A 1 107 ? -4.132 -1.131 9.412 1.00 87.44 107 PHE A O 1
ATOM 900 N N . PHE A 1 108 ? -6.237 -1.739 9.920 1.00 89.00 108 PHE A N 1
ATOM 901 C CA . PHE A 1 108 ? -6.459 -2.513 8.697 1.00 89.00 108 PHE A CA 1
ATOM 902 C C . PHE A 1 108 ? -6.399 -1.637 7.436 1.00 89.00 108 PHE A C 1
ATOM 904 O O . PHE A 1 108 ? -5.708 -1.981 6.475 1.00 89.00 108 PHE A O 1
ATOM 911 N N . LEU A 1 109 ? -7.062 -0.476 7.446 1.00 90.75 109 LEU A N 1
ATOM 912 C CA . LEU A 1 109 ? -7.083 0.441 6.301 1.00 90.75 109 LEU A CA 1
ATOM 913 C C . LEU A 1 109 ? -5.679 0.902 5.886 1.00 90.75 109 LEU A C 1
ATOM 915 O O . LEU A 1 109 ? -5.357 0.895 4.697 1.00 90.75 109 LEU A O 1
ATOM 919 N N . ILE A 1 110 ? -4.832 1.264 6.853 1.00 91.56 110 ILE A N 1
ATOM 920 C CA . ILE A 1 110 ? -3.452 1.690 6.581 1.00 91.56 110 ILE A CA 1
ATOM 921 C C . ILE A 1 110 ? -2.607 0.51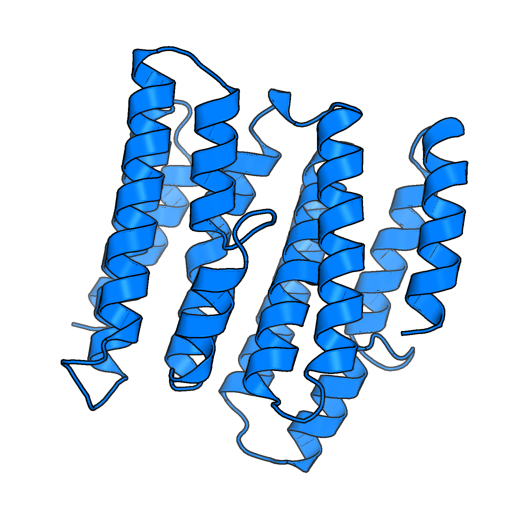4 6.085 1.00 91.56 110 ILE A C 1
ATOM 923 O O . ILE A 1 110 ? -1.867 0.648 5.115 1.00 91.56 110 ILE A O 1
ATOM 927 N N . ASN A 1 111 ? -2.712 -0.659 6.713 1.00 89.56 111 ASN A N 1
ATOM 928 C CA . ASN A 1 111 ? -1.827 -1.775 6.378 1.00 89.56 111 ASN A CA 1
ATOM 929 C C . ASN A 1 111 ? -2.217 -2.551 5.120 1.00 89.56 111 ASN A C 1
ATOM 931 O O . ASN A 1 111 ? -1.345 -3.192 4.534 1.00 89.56 111 ASN A O 1
ATOM 935 N N . VAL A 1 112 ? -3.480 -2.499 4.700 1.00 90.31 112 VAL A N 1
ATOM 936 C CA . VAL A 1 112 ? -3.963 -3.220 3.517 1.00 90.31 112 VAL A CA 1
ATOM 937 C C . VAL A 1 112 ? -4.314 -2.244 2.403 1.00 90.31 112 VAL A C 1
ATOM 939 O O . VAL A 1 112 ? -3.625 -2.214 1.387 1.00 90.31 112 VAL A O 1
ATOM 942 N N . VAL A 1 113 ? -5.342 -1.412 2.597 1.00 91.12 113 VAL A N 1
ATOM 943 C CA . VAL A 1 113 ? -5.933 -0.595 1.521 1.00 91.12 113 VAL A CA 1
ATOM 944 C C . VAL A 1 113 ? -4.955 0.462 0.999 1.00 91.12 113 VAL A C 1
ATOM 946 O O . VAL A 1 113 ? -4.802 0.623 -0.214 1.00 91.12 113 VAL A O 1
ATOM 949 N N . GLN A 1 114 ? -4.230 1.146 1.889 1.00 92.19 114 GLN A N 1
ATOM 950 C CA . GLN A 1 114 ? -3.248 2.150 1.468 1.00 92.19 114 GLN A CA 1
ATOM 951 C C . GLN A 1 114 ? -2.085 1.525 0.682 1.00 92.19 114 GLN A C 1
ATOM 953 O O . GLN A 1 114 ? -1.606 2.129 -0.276 1.00 92.19 114 GLN A O 1
ATOM 958 N N . LYS A 1 115 ? -1.623 0.327 1.070 1.00 91.75 115 LYS A N 1
ATOM 959 C CA . LYS A 1 115 ? -0.408 -0.288 0.515 1.00 91.75 115 LYS A CA 1
ATOM 960 C C . LYS A 1 115 ? -0.601 -0.887 -0.883 1.00 91.75 115 LYS A C 1
ATOM 962 O O . LYS A 1 115 ? 0.384 -1.001 -1.607 1.00 91.75 115 LYS A O 1
ATOM 967 N N . VAL A 1 116 ? -1.832 -1.194 -1.308 1.00 91.94 116 VAL A N 1
ATOM 968 C CA . VAL A 1 116 ? -2.095 -1.837 -2.614 1.00 91.94 116 VAL A CA 1
ATOM 969 C C . VAL A 1 116 ? -1.572 -1.010 -3.793 1.00 91.94 116 VAL A C 1
ATOM 971 O O . VAL A 1 116 ? -0.798 -1.512 -4.606 1.00 91.94 116 VAL A O 1
ATOM 974 N N . VAL A 1 117 ? -1.970 0.266 -3.875 1.00 92.50 117 VAL A N 1
ATOM 975 C CA . VAL A 1 117 ? -1.620 1.144 -5.007 1.00 92.50 117 VAL A CA 1
ATOM 976 C C . VAL A 1 117 ? -0.102 1.371 -5.087 1.00 92.50 117 VAL A C 1
ATOM 978 O O . VAL A 1 117 ? 0.466 1.114 -6.148 1.00 92.50 117 VAL A O 1
ATOM 981 N N . PRO A 1 118 ? 0.598 1.775 -4.003 1.00 92.31 118 PRO A N 1
ATOM 982 C CA . PRO A 1 118 ? 2.049 1.895 -4.028 1.00 92.31 118 PRO A CA 1
ATOM 983 C C . PRO A 1 118 ? 2.754 0.591 -4.425 1.00 92.31 118 PRO A C 1
ATOM 985 O O . PRO A 1 118 ? 3.724 0.650 -5.176 1.00 92.31 118 PRO A O 1
ATOM 988 N N . ILE A 1 119 ? 2.313 -0.575 -3.918 1.00 93.12 119 ILE A N 1
ATOM 989 C CA . ILE A 1 119 ? 3.013 -1.855 -4.154 1.00 93.12 119 ILE A CA 1
ATOM 990 C C . ILE A 1 119 ? 2.935 -2.207 -5.632 1.00 93.12 119 ILE A C 1
ATOM 992 O O . ILE A 1 119 ? 3.945 -2.572 -6.233 1.00 93.12 119 ILE A O 1
ATOM 996 N N . PHE A 1 120 ? 1.756 -2.027 -6.227 1.00 92.69 120 PHE A N 1
ATOM 997 C CA . PHE A 1 120 ? 1.562 -2.216 -7.655 1.00 92.69 120 PHE A CA 1
ATOM 998 C C . PHE A 1 120 ? 2.507 -1.325 -8.471 1.00 92.69 120 PHE A C 1
ATOM 1000 O O . PHE A 1 120 ? 3.197 -1.827 -9.356 1.00 92.69 120 PHE A O 1
ATOM 1007 N N . ILE A 1 121 ? 2.606 -0.035 -8.133 1.00 92.88 121 ILE A N 1
ATOM 1008 C CA . ILE A 1 121 ? 3.482 0.911 -8.839 1.00 92.88 121 ILE A CA 1
ATOM 1009 C C . ILE A 1 121 ? 4.958 0.524 -8.696 1.00 92.88 121 ILE A C 1
ATOM 1011 O O . ILE A 1 121 ? 5.682 0.561 -9.686 1.00 92.88 121 ILE A O 1
ATOM 1015 N N . CYS A 1 122 ? 5.407 0.133 -7.498 1.00 92.44 122 CYS A N 1
ATOM 1016 C CA . CYS A 1 122 ? 6.788 -0.305 -7.283 1.00 92.44 122 CYS A CA 1
ATOM 1017 C C . CYS A 1 122 ? 7.129 -1.551 -8.105 1.00 92.44 122 CYS A C 1
ATOM 1019 O O . CYS A 1 122 ? 8.167 -1.591 -8.747 1.00 92.44 122 CYS A O 1
ATOM 1021 N N . ILE A 1 123 ? 6.275 -2.576 -8.114 1.00 91.50 123 ILE A N 1
ATOM 1022 C CA . ILE A 1 123 ? 6.598 -3.814 -8.838 1.00 91.50 123 ILE A CA 1
ATOM 1023 C C . ILE A 1 123 ? 6.676 -3.567 -10.354 1.00 91.50 123 ILE A C 1
ATOM 1025 O O . ILE A 1 123 ? 7.522 -4.146 -11.030 1.00 91.50 123 ILE A O 1
ATOM 1029 N N . HIS A 1 124 ? 5.836 -2.674 -10.885 1.00 89.50 124 HIS A N 1
ATOM 1030 C CA . HIS A 1 124 ? 5.830 -2.340 -12.312 1.00 89.50 124 HIS A CA 1
ATOM 1031 C C . HIS A 1 124 ? 6.865 -1.271 -12.696 1.00 89.50 124 HIS A C 1
ATOM 1033 O O . HIS A 1 124 ? 7.098 -1.048 -13.887 1.00 89.50 124 HIS A O 1
ATOM 1039 N N . SER A 1 125 ? 7.525 -0.617 -11.731 1.00 84.81 125 SER A N 1
ATOM 1040 C CA . SER A 1 125 ? 8.621 0.303 -12.019 1.00 84.81 125 SER A CA 1
ATOM 1041 C C . SER A 1 125 ? 9.904 -0.494 -12.290 1.00 84.81 125 SER A C 1
ATOM 1043 O O . SER A 1 125 ? 10.651 -0.892 -11.399 1.00 84.81 125 SER A O 1
ATOM 1045 N N . GLY A 1 126 ? 10.174 -0.750 -13.574 1.00 76.25 126 GLY A N 1
ATOM 1046 C CA . GLY A 1 126 ? 11.271 -1.625 -14.017 1.00 76.25 126 GLY A CA 1
ATOM 1047 C C . GLY A 1 126 ? 12.677 -1.256 -13.510 1.00 76.25 126 GLY A C 1
ATOM 1048 O O . GLY A 1 126 ? 13.577 -2.088 -13.548 1.00 76.25 126 GLY A O 1
ATOM 1049 N N . GLY A 1 127 ? 12.886 -0.047 -12.976 1.00 80.81 127 GLY A N 1
ATOM 1050 C CA . GLY A 1 127 ? 14.173 0.377 -12.413 1.00 80.81 127 GLY A CA 1
ATOM 1051 C C . GLY A 1 127 ? 14.532 -0.252 -11.059 1.00 80.81 127 GLY A C 1
ATOM 1052 O O . GLY A 1 127 ? 15.623 0.009 -10.548 1.00 80.81 127 GLY A O 1
ATOM 1053 N N . LEU A 1 128 ? 13.645 -1.056 -10.455 1.00 85.00 128 LEU A N 1
ATOM 1054 C CA . LEU A 1 128 ? 13.918 -1.733 -9.180 1.00 85.00 128 LEU A CA 1
ATOM 1055 C C . LEU A 1 128 ? 14.697 -3.050 -9.315 1.00 85.00 128 LEU A C 1
ATOM 1057 O O . LEU A 1 128 ? 15.230 -3.529 -8.316 1.00 85.00 128 LEU A O 1
ATOM 1061 N N . HIS A 1 129 ? 14.816 -3.633 -10.511 1.00 83.81 129 HIS A N 1
ATOM 1062 C CA . HIS A 1 129 ? 15.509 -4.913 -10.706 1.00 83.81 129 HIS A CA 1
ATOM 1063 C C . HIS A 1 129 ? 17.042 -4.740 -10.718 1.00 83.81 129 HIS A C 1
ATOM 1065 O O . HIS A 1 129 ? 17.702 -4.904 -11.741 1.00 83.81 129 HIS A O 1
ATOM 1071 N N . ASN A 1 130 ? 17.623 -4.375 -9.571 1.00 84.88 130 ASN A N 1
ATOM 1072 C CA . ASN A 1 130 ? 19.058 -4.137 -9.397 1.00 84.88 130 ASN A CA 1
ATOM 1073 C C . ASN A 1 130 ? 19.552 -4.618 -8.023 1.00 84.88 130 ASN A C 1
ATOM 1075 O O . ASN A 1 130 ? 18.802 -4.632 -7.047 1.00 84.88 130 ASN A O 1
ATOM 1079 N N . VAL A 1 131 ? 20.854 -4.921 -7.919 1.00 82.56 131 VAL A N 1
ATOM 1080 C CA . VAL A 1 131 ? 21.501 -5.394 -6.673 1.00 82.56 131 VAL A CA 1
ATOM 1081 C C . VAL A 1 131 ? 21.317 -4.413 -5.509 1.00 82.56 131 VAL A C 1
ATOM 1083 O O . VAL A 1 131 ? 21.162 -4.829 -4.364 1.00 82.56 131 VAL A O 1
ATOM 1086 N N . PHE A 1 132 ? 21.277 -3.108 -5.787 1.00 87.31 132 PHE A N 1
ATOM 1087 C CA . PHE A 1 132 ? 21.005 -2.099 -4.764 1.00 87.31 132 PHE A CA 1
ATOM 1088 C C . PHE A 1 132 ? 19.648 -2.324 -4.080 1.00 87.31 132 PHE A C 1
ATOM 1090 O O . PHE A 1 132 ? 19.579 -2.408 -2.857 1.00 87.31 132 PHE A O 1
ATOM 1097 N N . PHE A 1 133 ? 18.573 -2.482 -4.857 1.00 88.69 133 PHE A N 1
ATOM 1098 C CA . PHE A 1 133 ? 17.232 -2.687 -4.305 1.00 88.69 133 PHE A CA 1
ATOM 1099 C C . PHE A 1 133 ? 17.049 -4.071 -3.696 1.00 88.69 133 PHE A C 1
ATOM 1101 O O . PHE A 1 133 ? 16.329 -4.190 -2.709 1.00 88.69 133 PHE A O 1
ATOM 1108 N N . PHE A 1 134 ? 17.767 -5.080 -4.198 1.00 84.88 134 PHE A N 1
ATOM 1109 C CA . PHE A 1 134 ? 17.906 -6.353 -3.496 1.00 84.88 134 PHE A CA 1
ATOM 1110 C C . PHE A 1 134 ? 18.398 -6.108 -2.063 1.00 84.88 134 PHE A C 1
ATOM 1112 O O . PHE A 1 134 ? 17.683 -6.406 -1.114 1.00 84.88 134 PHE A O 1
ATOM 1119 N N . LEU A 1 135 ? 19.552 -5.461 -1.877 1.00 84.88 135 LEU A N 1
ATOM 1120 C CA . LEU A 1 135 ? 20.092 -5.200 -0.536 1.00 84.88 135 LEU A CA 1
ATOM 1121 C C . LEU A 1 135 ? 19.138 -4.378 0.340 1.00 84.88 135 LEU A C 1
ATOM 1123 O O . LEU A 1 135 ? 18.995 -4.676 1.523 1.00 84.88 135 LEU A O 1
ATOM 1127 N N . VAL A 1 136 ? 18.451 -3.387 -0.232 1.00 89.94 136 VAL A N 1
ATOM 1128 C CA . VAL A 1 136 ? 17.456 -2.583 0.494 1.00 89.94 136 VAL A CA 1
ATOM 1129 C C . VAL A 1 136 ? 16.294 -3.447 0.999 1.00 89.94 136 VAL A C 1
ATOM 1131 O O . VAL A 1 136 ? 15.931 -3.347 2.172 1.00 89.94 136 VAL A O 1
ATOM 1134 N N . PHE A 1 137 ? 15.728 -4.319 0.157 1.00 88.25 137 PHE A N 1
ATOM 1135 C CA . PHE A 1 137 ? 14.649 -5.223 0.566 1.00 88.25 137 PHE A CA 1
ATOM 1136 C C . PHE A 1 137 ? 15.117 -6.194 1.654 1.00 88.25 137 PHE A C 1
ATOM 1138 O O . PHE A 1 137 ? 14.433 -6.356 2.664 1.00 88.25 137 PHE A O 1
ATOM 1145 N N . PHE A 1 138 ? 16.325 -6.742 1.528 1.00 82.12 138 PHE A N 1
ATOM 1146 C CA . PHE A 1 138 ? 16.901 -7.621 2.547 1.00 82.12 138 PHE A CA 1
ATOM 1147 C C . PHE A 1 138 ? 17.107 -6.908 3.883 1.00 82.12 138 PHE A C 1
ATOM 1149 O O . PHE A 1 138 ? 16.653 -7.394 4.916 1.00 82.12 138 PHE A O 1
ATOM 1156 N N . LEU A 1 139 ? 17.747 -5.738 3.876 1.00 86.75 139 LEU A N 1
ATOM 1157 C CA . LEU A 1 139 ? 17.986 -4.953 5.089 1.00 86.75 139 LEU A CA 1
ATOM 1158 C C . LEU A 1 139 ? 16.675 -4.591 5.785 1.00 86.75 139 LEU A C 1
ATOM 1160 O O . LEU A 1 139 ? 16.567 -4.743 6.999 1.00 86.75 139 LEU A O 1
ATOM 1164 N N . SER A 1 140 ? 15.666 -4.173 5.019 1.00 90.00 140 SER A N 1
ATOM 1165 C CA . SER A 1 140 ? 14.354 -3.839 5.575 1.00 90.00 140 SER A CA 1
ATOM 1166 C C . SER A 1 140 ? 13.696 -5.027 6.282 1.00 90.00 140 SER A C 1
ATOM 1168 O O . SER A 1 140 ? 13.132 -4.858 7.362 1.00 90.00 140 SER A O 1
ATOM 1170 N N . TYR A 1 141 ? 13.837 -6.234 5.724 1.00 85.31 141 TYR A N 1
ATOM 1171 C CA . TYR A 1 141 ? 13.333 -7.453 6.337 1.00 85.31 141 TYR A CA 1
ATOM 1172 C C . TYR A 1 141 ? 14.056 -7.746 7.655 1.00 85.31 141 TYR A C 1
ATOM 1174 O O . TYR A 1 141 ? 13.410 -7.931 8.685 1.00 85.31 141 TYR A O 1
ATOM 1182 N N . PHE A 1 142 ? 15.390 -7.709 7.663 1.00 82.44 142 PHE A N 1
ATOM 1183 C CA . PHE A 1 142 ? 16.173 -7.971 8.874 1.00 82.44 142 PHE A CA 1
ATOM 1184 C C . PHE A 1 142 ? 15.866 -6.990 10.003 1.00 82.44 142 PHE A C 1
ATOM 1186 O O . PHE A 1 142 ? 15.654 -7.406 11.140 1.00 82.44 142 PHE A O 1
ATOM 1193 N N . ILE A 1 143 ? 15.808 -5.700 9.682 1.00 88.06 143 ILE A N 1
ATOM 1194 C CA . ILE A 1 143 ? 15.501 -4.648 10.651 1.00 88.06 143 ILE A CA 1
ATOM 1195 C C . ILE A 1 143 ? 14.108 -4.883 11.246 1.00 88.06 143 ILE A C 1
ATOM 1197 O O . ILE A 1 143 ? 13.966 -4.944 12.467 1.00 88.06 143 ILE A O 1
ATOM 1201 N N . SER A 1 144 ? 13.118 -5.170 10.393 1.00 86.62 144 SER A N 1
ATOM 1202 C CA . SER A 1 144 ? 11.759 -5.455 10.856 1.00 86.62 144 SER A CA 1
ATOM 1203 C C . SER A 1 144 ? 11.676 -6.674 11.781 1.00 86.62 144 SER A C 1
ATOM 1205 O O . SER A 1 144 ? 10.962 -6.615 12.775 1.00 86.62 144 SER A O 1
ATOM 1207 N N . LEU A 1 145 ? 12.439 -7.747 11.533 1.00 82.44 145 LEU A N 1
ATOM 1208 C CA . LEU A 1 145 ? 12.473 -8.919 12.418 1.00 82.44 145 LEU A CA 1
ATOM 1209 C C . LEU A 1 145 ? 13.074 -8.602 13.791 1.00 82.44 145 LEU A C 1
ATOM 1211 O O . LEU A 1 145 ? 12.544 -9.025 14.820 1.00 82.44 145 LEU A O 1
ATOM 1215 N N . ILE A 1 146 ? 14.171 -7.843 13.818 1.00 84.00 146 ILE A N 1
ATOM 1216 C CA . ILE A 1 146 ? 14.811 -7.426 15.072 1.00 84.00 146 ILE A CA 1
ATOM 1217 C C . ILE A 1 146 ? 13.826 -6.591 15.897 1.00 84.00 146 ILE A C 1
ATOM 1219 O O . ILE A 1 146 ? 13.673 -6.794 17.103 1.00 84.00 146 ILE A O 1
ATOM 1223 N N . GLU A 1 147 ? 13.112 -5.673 15.251 1.00 86.62 147 GLU A N 1
ATOM 1224 C CA . GLU A 1 147 ? 12.170 -4.789 15.930 1.00 86.62 147 GLU A CA 1
ATOM 1225 C C . GLU A 1 147 ? 10.859 -5.481 16.312 1.00 86.62 147 GLU A C 1
ATOM 1227 O O . GLU A 1 147 ? 10.282 -5.144 17.349 1.00 86.62 147 GLU A O 1
ATOM 1232 N N . MET A 1 148 ? 10.423 -6.503 15.569 1.00 82.75 148 MET A N 1
ATOM 1233 C CA . MET A 1 148 ? 9.353 -7.409 16.000 1.00 82.75 148 MET A CA 1
ATOM 1234 C C . MET A 1 148 ? 9.711 -8.061 17.338 1.00 82.75 148 MET A C 1
ATOM 1236 O O . MET A 1 148 ? 8.930 -7.977 18.286 1.00 82.75 148 MET A O 1
ATOM 1240 N N . ASN A 1 149 ? 10.917 -8.619 17.463 1.00 79.56 149 ASN A N 1
ATOM 1241 C CA . ASN A 1 149 ? 11.357 -9.256 18.706 1.00 79.56 149 ASN A CA 1
ATOM 1242 C C . ASN A 1 149 ? 11.427 -8.261 19.874 1.00 79.56 149 ASN A C 1
ATOM 1244 O O . ASN A 1 149 ? 10.976 -8.567 20.979 1.00 79.56 149 ASN A O 1
ATOM 1248 N N . ASN A 1 150 ? 11.917 -7.045 19.623 1.00 83.38 150 ASN A N 1
ATOM 1249 C CA . ASN A 1 150 ? 12.020 -6.000 20.646 1.00 83.38 150 ASN A CA 1
ATOM 1250 C C . ASN A 1 150 ? 10.657 -5.426 21.077 1.00 83.38 150 ASN A C 1
ATOM 1252 O O . ASN A 1 150 ? 10.534 -4.873 22.170 1.00 83.38 150 ASN A O 1
ATOM 1256 N N . SER A 1 151 ? 9.631 -5.526 20.228 1.00 83.38 151 SER A N 1
ATOM 1257 C CA . SER A 1 151 ? 8.302 -4.942 20.460 1.00 83.38 151 SER A CA 1
ATOM 1258 C C . SER A 1 151 ? 7.232 -5.951 20.882 1.00 83.38 151 SER A C 1
ATOM 1260 O O . SER A 1 151 ? 6.058 -5.585 20.964 1.00 83.38 151 SER A O 1
ATOM 1262 N N . SER A 1 152 ? 7.622 -7.181 21.226 1.00 70.06 152 SER A N 1
ATOM 1263 C CA . SER A 1 152 ? 6.724 -8.281 21.619 1.00 70.06 152 SER A CA 1
ATOM 1264 C C . SER A 1 152 ? 5.714 -7.909 22.717 1.00 70.06 152 SER A C 1
ATOM 1266 O O . SER A 1 152 ? 4.572 -8.362 22.689 1.00 70.06 152 SER A O 1
ATOM 1268 N N . ASN A 1 153 ? 6.079 -7.002 23.628 1.00 68.81 153 ASN A N 1
ATOM 1269 C CA . ASN A 1 153 ? 5.206 -6.539 24.714 1.00 68.81 153 ASN A CA 1
ATOM 1270 C C . ASN A 1 153 ? 4.050 -5.628 24.251 1.00 68.81 153 ASN A C 1
ATOM 1272 O O . ASN A 1 153 ? 3.104 -5.406 25.005 1.00 68.81 153 ASN A O 1
ATOM 1276 N N . ARG A 1 154 ? 4.116 -5.056 23.042 1.00 80.81 154 ARG A N 1
ATOM 1277 C CA . ARG A 1 154 ? 3.093 -4.156 22.486 1.00 80.81 154 ARG A CA 1
ATOM 1278 C C . ARG A 1 154 ? 2.547 -4.738 21.186 1.00 80.81 154 ARG A C 1
ATOM 1280 O O . ARG A 1 154 ? 3.059 -4.446 20.109 1.00 80.81 154 ARG A O 1
ATOM 1287 N N . PHE A 1 155 ? 1.458 -5.497 21.283 1.00 79.81 155 PHE A N 1
ATOM 1288 C CA . PHE A 1 155 ? 0.882 -6.261 20.168 1.00 79.81 155 PHE A CA 1
ATOM 1289 C C . PHE A 1 155 ? 0.647 -5.451 18.874 1.00 79.81 155 PHE A C 1
ATOM 1291 O O . PHE A 1 155 ? 1.016 -5.897 17.793 1.00 79.81 155 PHE A O 1
ATOM 1298 N N . ILE A 1 156 ? 0.114 -4.227 18.961 1.00 82.94 156 ILE A N 1
ATOM 1299 C CA . ILE A 1 156 ? -0.122 -3.372 17.778 1.00 82.94 156 ILE A CA 1
ATOM 1300 C C . ILE A 1 156 ? 1.197 -2.949 17.112 1.00 82.94 156 ILE A C 1
ATOM 1302 O O . ILE A 1 156 ? 1.286 -2.874 15.887 1.00 82.94 156 ILE A O 1
ATOM 1306 N N . VAL A 1 157 ? 2.237 -2.693 17.910 1.00 85.00 157 VAL A N 1
ATOM 1307 C CA . VAL A 1 157 ? 3.568 -2.320 17.410 1.00 85.00 157 VAL A CA 1
ATOM 1308 C C . VAL A 1 157 ? 4.238 -3.528 16.759 1.00 85.00 157 VAL A C 1
ATOM 1310 O O . VAL A 1 157 ? 4.768 -3.393 15.659 1.00 85.00 157 VAL A O 1
ATOM 1313 N N . PHE A 1 158 ? 4.129 -4.708 17.376 1.00 85.12 158 PHE A N 1
ATOM 1314 C CA . PHE A 1 158 ? 4.572 -5.973 16.789 1.00 85.12 158 PHE A CA 1
ATOM 1315 C C . PHE A 1 158 ? 3.926 -6.211 15.415 1.00 85.12 158 PHE A C 1
ATOM 1317 O O . PHE A 1 158 ? 4.622 -6.456 14.429 1.00 85.12 158 PHE A O 1
ATOM 1324 N N . LEU A 1 159 ? 2.600 -6.054 15.318 1.00 83.75 159 LEU A N 1
ATOM 1325 C CA . LEU A 1 159 ? 1.884 -6.178 14.048 1.00 83.75 159 LEU A CA 1
ATOM 1326 C C . LEU A 1 159 ? 2.310 -5.101 13.036 1.00 83.75 159 LEU A C 1
ATOM 1328 O O . LEU A 1 159 ? 2.441 -5.392 11.847 1.00 83.75 159 LEU A O 1
ATOM 1332 N N . GLY A 1 160 ? 2.583 -3.877 13.491 1.00 87.44 160 GLY A N 1
ATOM 1333 C CA . GLY A 1 160 ? 3.132 -2.807 12.657 1.00 87.44 160 GLY A CA 1
ATOM 1334 C C . GLY A 1 160 ? 4.454 -3.202 11.999 1.00 87.44 160 GLY A C 1
ATOM 1335 O O . GLY A 1 160 ? 4.581 -3.088 10.780 1.00 87.44 160 GLY A O 1
ATOM 1336 N N . TRP A 1 161 ? 5.399 -3.750 12.763 1.00 87.81 161 TRP A N 1
ATOM 1337 C CA . TRP A 1 161 ? 6.675 -4.236 12.228 1.00 87.81 161 TRP A CA 1
ATOM 1338 C C . TRP A 1 161 ? 6.520 -5.464 11.330 1.00 87.81 161 TRP A C 1
ATOM 1340 O O . TRP A 1 161 ? 7.150 -5.524 10.273 1.00 87.81 161 TRP A O 1
ATOM 1350 N N . SER A 1 162 ? 5.601 -6.378 11.660 1.00 85.56 162 SER A N 1
ATOM 1351 C CA . SER A 1 162 ? 5.256 -7.496 10.770 1.00 85.56 162 SER A CA 1
ATOM 1352 C C . SER A 1 162 ? 4.723 -7.015 9.413 1.00 85.56 162 SER A C 1
ATOM 1354 O O . SER A 1 162 ? 4.982 -7.612 8.373 1.00 85.56 162 SER A O 1
ATOM 1356 N N . SER A 1 163 ? 4.046 -5.864 9.382 1.00 88.19 163 SER A N 1
ATOM 1357 C CA . SER A 1 163 ? 3.583 -5.272 8.129 1.00 88.19 163 SER A CA 1
ATOM 1358 C C . SER A 1 163 ? 4.727 -4.737 7.264 1.00 88.19 163 SER A C 1
ATOM 1360 O O . SER A 1 163 ? 4.592 -4.692 6.042 1.00 88.19 163 SER A O 1
ATOM 1362 N N . VAL A 1 164 ? 5.840 -4.317 7.876 1.00 90.19 164 VAL A N 1
ATOM 1363 C CA . VAL A 1 164 ? 7.043 -3.858 7.165 1.00 90.19 164 VAL A CA 1
ATOM 1364 C C . VAL A 1 164 ? 7.791 -5.063 6.595 1.00 90.19 164 VAL A C 1
ATOM 1366 O O . VAL A 1 164 ? 8.174 -5.037 5.423 1.00 90.19 164 VAL A O 1
ATOM 1369 N N . SER A 1 165 ? 7.909 -6.147 7.373 1.00 87.44 165 SER A N 1
ATOM 1370 C CA . SER A 1 165 ? 8.523 -7.398 6.913 1.00 87.44 165 SER A CA 1
ATOM 1371 C C . SER A 1 165 ? 7.767 -7.978 5.715 1.00 87.44 165 SER A C 1
ATOM 1373 O O . SER A 1 165 ? 8.365 -8.307 4.692 1.00 87.44 165 SER A O 1
ATOM 1375 N N . VAL A 1 166 ? 6.436 -7.988 5.763 1.00 86.38 166 VAL A N 1
ATOM 1376 C CA . VAL A 1 166 ? 5.602 -8.453 4.650 1.00 86.38 166 VAL A CA 1
ATOM 1377 C C . VAL A 1 166 ? 5.780 -7.596 3.398 1.00 86.38 166 VAL A C 1
ATOM 1379 O O . VAL A 1 166 ? 5.939 -8.148 2.312 1.00 86.38 166 VAL A O 1
ATOM 1382 N N . VAL A 1 167 ? 5.813 -6.264 3.517 1.00 90.31 167 VAL A N 1
ATOM 1383 C CA . VAL A 1 167 ? 6.044 -5.387 2.353 1.00 90.31 167 VAL A CA 1
ATOM 1384 C C . VAL A 1 167 ? 7.402 -5.668 1.714 1.00 90.31 167 VAL A C 1
ATOM 1386 O O . VAL A 1 167 ? 7.484 -5.741 0.490 1.00 90.31 167 VAL A O 1
ATOM 1389 N N . SER A 1 168 ? 8.447 -5.883 2.519 1.00 89.81 168 SER A N 1
ATOM 1390 C CA . SER A 1 168 ? 9.777 -6.216 1.995 1.00 89.81 168 SER A CA 1
ATOM 1391 C C . SER A 1 168 ? 9.781 -7.500 1.162 1.00 89.81 168 SER A C 1
ATOM 1393 O O . SER A 1 168 ? 10.331 -7.517 0.060 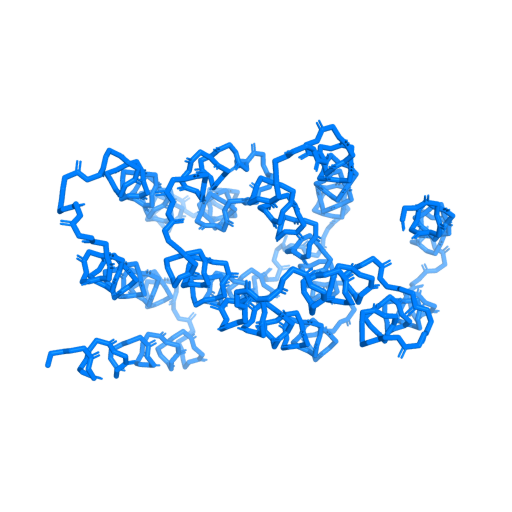1.00 89.81 168 SER A O 1
ATOM 1395 N N . LEU A 1 169 ? 9.089 -8.541 1.635 1.00 85.06 169 LEU A N 1
ATOM 1396 C CA . LEU A 1 169 ? 8.968 -9.820 0.938 1.00 85.06 169 LEU A CA 1
ATOM 1397 C C . LEU A 1 169 ? 8.128 -9.699 -0.335 1.00 85.06 169 LEU A C 1
ATOM 1399 O O . LEU A 1 169 ? 8.509 -10.239 -1.369 1.00 85.06 169 LEU A O 1
ATOM 1403 N N . VAL A 1 170 ? 7.012 -8.967 -0.287 1.00 88.94 170 VAL A N 1
ATOM 1404 C CA . VAL A 1 170 ? 6.141 -8.746 -1.453 1.00 88.94 170 VAL A CA 1
ATOM 1405 C C . VAL A 1 170 ? 6.879 -7.976 -2.548 1.00 88.94 170 VAL A C 1
ATOM 1407 O O . VAL A 1 170 ? 6.795 -8.354 -3.714 1.00 88.94 170 VAL A O 1
ATOM 1410 N N . LEU A 1 171 ? 7.634 -6.931 -2.192 1.00 90.50 171 LEU A N 1
ATOM 1411 C CA . LEU A 1 171 ? 8.443 -6.177 -3.154 1.00 90.50 171 LEU A CA 1
ATOM 1412 C C . LEU A 1 171 ? 9.565 -7.036 -3.737 1.00 90.50 171 LEU A C 1
ATOM 1414 O O . LEU A 1 171 ? 9.757 -7.039 -4.951 1.00 90.50 171 LEU A O 1
ATOM 1418 N N . PHE A 1 172 ? 10.257 -7.811 -2.901 1.00 86.56 172 PHE A N 1
ATOM 1419 C CA . PHE A 1 172 ? 11.281 -8.736 -3.370 1.00 86.56 172 PHE A CA 1
ATOM 1420 C C . PHE A 1 172 ? 10.714 -9.761 -4.363 1.00 86.56 172 PHE A C 1
ATOM 1422 O O . PHE A 1 172 ? 11.227 -9.889 -5.474 1.00 86.56 172 PHE A O 1
ATOM 1429 N N . LEU A 1 173 ? 9.626 -10.447 -3.997 1.00 84.19 173 LEU A N 1
ATOM 1430 C CA . LEU A 1 173 ? 8.964 -11.433 -4.852 1.00 84.19 173 LEU A CA 1
ATOM 1431 C C . LEU A 1 173 ? 8.456 -10.802 -6.148 1.00 84.19 173 LEU A C 1
ATOM 1433 O O . LEU A 1 173 ? 8.607 -11.388 -7.215 1.00 84.19 173 LEU A O 1
ATOM 1437 N N . GLY A 1 174 ? 7.864 -9.612 -6.067 1.00 88.25 174 GLY A N 1
ATOM 1438 C CA . GLY A 1 174 ? 7.272 -8.950 -7.222 1.00 88.25 174 GLY A CA 1
ATOM 1439 C C . GLY A 1 174 ? 8.317 -8.507 -8.236 1.00 88.25 174 GLY A C 1
ATOM 1440 O O . GLY A 1 174 ? 8.109 -8.684 -9.432 1.00 88.25 174 GLY A O 1
ATOM 1441 N N . VAL A 1 175 ? 9.439 -7.970 -7.752 1.00 87.81 175 VAL A N 1
ATOM 1442 C CA . VAL A 1 175 ? 10.509 -7.439 -8.602 1.00 87.81 175 VAL A CA 1
ATOM 1443 C C . VAL A 1 175 ? 11.408 -8.549 -9.148 1.00 87.81 175 VAL A C 1
ATOM 1445 O O . VAL A 1 175 ? 11.738 -8.509 -10.328 1.00 87.81 175 VAL A O 1
ATOM 1448 N N . PHE A 1 176 ? 11.815 -9.526 -8.328 1.00 82.50 176 PHE A N 1
ATOM 1449 C CA . PHE A 1 176 ? 12.842 -10.512 -8.708 1.00 82.50 176 PHE A CA 1
ATOM 1450 C C . PHE A 1 176 ? 12.304 -11.882 -9.131 1.00 82.50 176 PHE A C 1
ATOM 1452 O O . PHE A 1 176 ? 13.038 -12.639 -9.762 1.00 82.50 176 PHE A O 1
ATOM 1459 N N . VAL A 1 177 ? 11.061 -12.226 -8.781 1.00 81.81 177 VAL A N 1
ATOM 1460 C CA . VAL A 1 177 ? 10.468 -13.531 -9.111 1.00 81.81 177 VAL A CA 1
ATOM 1461 C C . VAL A 1 177 ? 9.306 -13.359 -10.079 1.00 81.81 177 VAL A C 1
ATOM 1463 O O . VAL A 1 177 ? 9.421 -13.654 -11.264 1.00 81.81 177 VAL A O 1
ATOM 1466 N N . SER A 1 178 ? 8.146 -12.955 -9.561 1.00 84.75 178 SER A N 1
ATOM 1467 C CA . SER A 1 178 ? 6.933 -12.781 -10.344 1.00 84.75 178 SER A CA 1
ATOM 1468 C C . SER A 1 178 ? 5.904 -11.945 -9.586 1.00 84.75 178 SER A C 1
ATOM 1470 O O . SER A 1 178 ? 5.721 -12.061 -8.368 1.00 84.75 178 SER A O 1
ATOM 1472 N N . PHE A 1 179 ? 5.145 -11.153 -10.337 1.00 87.31 179 PHE A N 1
ATOM 1473 C CA . PHE A 1 179 ? 4.028 -10.386 -9.796 1.00 87.31 179 PHE A CA 1
ATOM 1474 C C . PHE A 1 179 ? 2.941 -11.284 -9.178 1.00 87.31 179 PHE A C 1
ATOM 1476 O O . PHE A 1 179 ? 2.380 -10.948 -8.138 1.00 87.31 179 PHE A O 1
ATOM 1483 N N . ILE A 1 180 ? 2.685 -12.462 -9.760 1.00 87.50 180 ILE A N 1
ATOM 1484 C CA . ILE A 1 180 ? 1.660 -13.398 -9.271 1.00 87.50 180 ILE A CA 1
ATOM 1485 C C . ILE A 1 180 ? 2.016 -13.909 -7.871 1.00 87.50 180 ILE A C 1
ATOM 1487 O O . ILE A 1 180 ? 1.165 -13.896 -6.983 1.00 87.50 180 ILE A O 1
ATOM 1491 N N . THR A 1 181 ? 3.274 -14.298 -7.632 1.00 82.75 181 THR A N 1
ATOM 1492 C CA . THR A 1 181 ? 3.712 -14.745 -6.298 1.00 82.75 181 THR A CA 1
ATOM 1493 C C . THR A 1 181 ? 3.586 -13.640 -5.253 1.00 82.75 181 THR A C 1
ATOM 1495 O O . THR A 1 181 ? 3.144 -13.901 -4.136 1.00 82.75 181 THR A O 1
ATOM 1498 N N . ALA A 1 182 ? 3.907 -12.398 -5.625 1.00 87.75 182 ALA A N 1
ATOM 1499 C CA . ALA A 1 182 ? 3.760 -11.243 -4.745 1.00 87.75 182 ALA A CA 1
ATOM 1500 C C . ALA A 1 182 ? 2.289 -10.958 -4.401 1.00 87.75 182 ALA A C 1
ATOM 1502 O O . ALA A 1 182 ? 1.963 -10.710 -3.240 1.00 87.75 182 ALA A O 1
ATOM 1503 N N . LEU A 1 183 ? 1.393 -11.048 -5.390 1.00 88.94 183 LEU A N 1
ATOM 1504 C CA . LEU A 1 183 ? -0.046 -10.891 -5.189 1.00 88.94 183 LEU A CA 1
ATOM 1505 C C . LEU A 1 183 ? -0.620 -11.960 -4.262 1.00 88.94 183 LEU A C 1
ATOM 1507 O O . LEU A 1 183 ? -1.329 -11.621 -3.319 1.00 88.94 183 LEU A O 1
ATOM 1511 N N . VAL A 1 184 ? -0.307 -13.236 -4.502 1.00 86.00 184 VAL A N 1
ATOM 1512 C CA . VAL A 1 184 ? -0.785 -14.343 -3.658 1.00 86.00 184 VAL A CA 1
ATOM 1513 C C . VAL A 1 184 ? -0.333 -14.137 -2.213 1.00 86.00 184 VAL A C 1
ATOM 1515 O O . VAL A 1 184 ? -1.147 -14.243 -1.295 1.00 86.00 184 VAL A O 1
ATOM 1518 N N . TYR A 1 185 ? 0.935 -13.759 -2.016 1.00 84.00 185 TYR A N 1
ATOM 1519 C CA . TYR A 1 185 ? 1.472 -13.462 -0.692 1.00 84.00 185 TYR A CA 1
ATOM 1520 C C . TYR A 1 185 ? 0.695 -12.326 -0.009 1.00 84.00 185 TYR A C 1
ATOM 1522 O O . TYR A 1 185 ? 0.261 -12.450 1.138 1.00 84.00 185 TYR A O 1
ATOM 1530 N N . PHE A 1 186 ? 0.480 -11.217 -0.722 1.00 88.00 186 PHE A N 1
ATOM 1531 C CA . PHE A 1 186 ? -0.217 -10.055 -0.178 1.00 88.00 186 PHE A CA 1
ATOM 1532 C C . PHE A 1 186 ? -1.696 -10.339 0.131 1.00 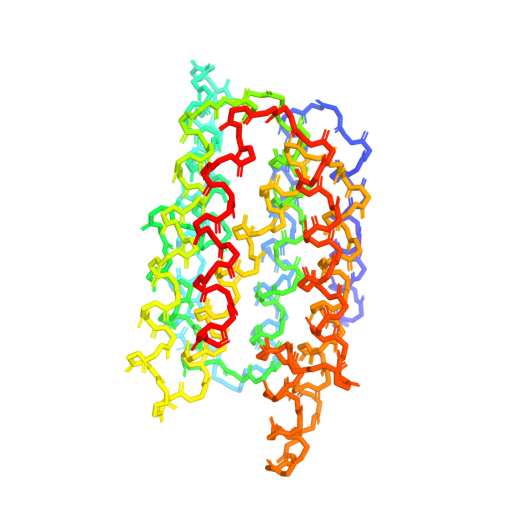88.00 186 PHE A C 1
ATOM 1534 O O . PHE A 1 186 ? -2.204 -9.878 1.153 1.00 88.00 186 PHE A O 1
ATOM 1541 N N . ILE A 1 187 ? -2.381 -11.139 -0.694 1.00 88.44 187 ILE A N 1
ATOM 1542 C CA . ILE A 1 187 ? -3.782 -11.529 -0.470 1.00 88.44 187 ILE A CA 1
ATOM 1543 C C . ILE A 1 187 ? -3.910 -12.359 0.808 1.00 88.44 187 ILE A C 1
ATOM 1545 O O . ILE A 1 187 ? -4.735 -12.031 1.662 1.00 88.44 187 ILE A O 1
ATOM 1549 N N . ILE A 1 188 ? -3.073 -13.384 0.985 1.00 84.94 188 ILE A N 1
ATOM 1550 C CA . ILE A 1 188 ? -3.107 -14.222 2.193 1.00 84.94 188 ILE A CA 1
ATOM 1551 C C . ILE A 1 188 ? -2.824 -13.368 3.436 1.00 84.94 188 ILE A C 1
ATOM 1553 O O . ILE A 1 188 ? -3.544 -13.472 4.427 1.00 84.94 188 ILE A O 1
ATOM 1557 N N . TYR A 1 189 ? -1.843 -12.463 3.374 1.00 85.31 189 TYR A N 1
ATOM 1558 C CA . TYR A 1 189 ? -1.579 -11.524 4.466 1.00 85.31 189 TYR A CA 1
ATOM 1559 C C . TYR A 1 189 ? -2.778 -10.614 4.773 1.00 85.31 189 TYR A C 1
ATOM 1561 O O . TYR A 1 189 ? -3.151 -10.453 5.935 1.00 85.31 189 TYR A O 1
ATOM 1569 N N . SER A 1 190 ? -3.406 -10.040 3.743 1.00 87.62 190 SER A N 1
ATOM 1570 C CA . SER A 1 190 ? -4.570 -9.166 3.917 1.00 87.62 190 SER A CA 1
ATOM 1571 C C . SER A 1 190 ? -5.740 -9.894 4.580 1.00 87.62 190 SER A C 1
ATOM 1573 O O . SER A 1 190 ? -6.412 -9.320 5.436 1.00 87.62 190 SER A O 1
ATOM 1575 N N . PHE A 1 191 ? -5.928 -11.175 4.252 1.00 85.06 191 PHE A N 1
ATOM 1576 C CA . PHE A 1 191 ? -6.941 -12.020 4.866 1.00 85.06 191 PHE A CA 1
ATOM 1577 C C . PHE A 1 191 ? -6.629 -12.280 6.343 1.00 85.06 191 PHE A C 1
ATOM 1579 O O . PHE A 1 191 ? -7.496 -12.088 7.189 1.00 85.06 191 PHE A O 1
ATOM 1586 N N . LEU A 1 192 ? -5.382 -12.630 6.676 1.00 82.62 192 LEU A N 1
ATOM 1587 C CA . LEU A 1 192 ? -4.965 -12.829 8.069 1.00 82.62 192 LEU A CA 1
ATOM 1588 C C . LEU A 1 192 ? -5.167 -11.565 8.913 1.00 82.62 192 LEU A C 1
ATOM 1590 O O . LEU A 1 192 ? -5.725 -11.639 10.006 1.00 82.62 192 LEU A O 1
ATOM 1594 N N . LEU A 1 193 ? -4.775 -10.398 8.394 1.00 83.62 193 LEU A N 1
ATOM 1595 C CA . LEU A 1 193 ? -5.000 -9.126 9.080 1.00 83.62 193 LEU A CA 1
ATOM 1596 C C . LEU A 1 193 ? -6.481 -8.799 9.261 1.00 83.62 193 LEU A C 1
ATOM 1598 O O . LEU A 1 193 ? -6.862 -8.259 10.299 1.00 83.62 193 LEU A O 1
ATOM 1602 N N . PHE A 1 194 ? -7.307 -9.092 8.257 1.00 84.94 194 PHE A N 1
ATOM 1603 C CA . PHE A 1 194 ? -8.743 -8.879 8.353 1.00 84.94 194 PHE A CA 1
ATOM 1604 C C . PHE A 1 194 ? -9.342 -9.692 9.503 1.00 84.94 194 PHE A C 1
ATOM 1606 O O . PHE A 1 194 ? -10.055 -9.122 10.327 1.00 84.94 194 PHE A O 1
ATOM 1613 N N . MET A 1 195 ? -8.978 -10.973 9.630 1.00 81.25 195 MET A N 1
ATOM 1614 C CA . MET A 1 195 ? -9.442 -11.826 10.733 1.00 81.25 195 MET A CA 1
ATOM 1615 C C . MET A 1 195 ? -9.043 -11.249 12.098 1.00 81.25 195 MET A C 1
ATOM 1617 O O . MET A 1 195 ? -9.897 -11.106 12.970 1.00 81.25 195 MET A O 1
ATOM 1621 N N . VAL A 1 196 ? -7.788 -10.802 12.246 1.00 78.25 196 VAL A N 1
ATOM 1622 C CA . VAL A 1 196 ? -7.311 -10.137 13.477 1.00 78.25 196 VAL A CA 1
ATOM 1623 C C . VAL A 1 196 ? -8.113 -8.865 13.775 1.00 78.25 196 VAL A C 1
ATOM 1625 O O . VAL A 1 196 ? -8.412 -8.575 14.927 1.00 78.25 196 VAL A O 1
ATOM 1628 N N . SER A 1 197 ? -8.480 -8.090 12.750 1.00 76.00 197 SER A N 1
ATOM 1629 C CA . SER A 1 197 ? -9.232 -6.843 12.943 1.00 76.00 197 SER A CA 1
ATOM 1630 C C . SER A 1 197 ? -10.694 -7.041 13.359 1.00 76.00 197 SER A C 1
ATOM 1632 O O . SER A 1 197 ? -11.279 -6.132 13.949 1.00 76.00 197 SER A O 1
ATOM 1634 N N . V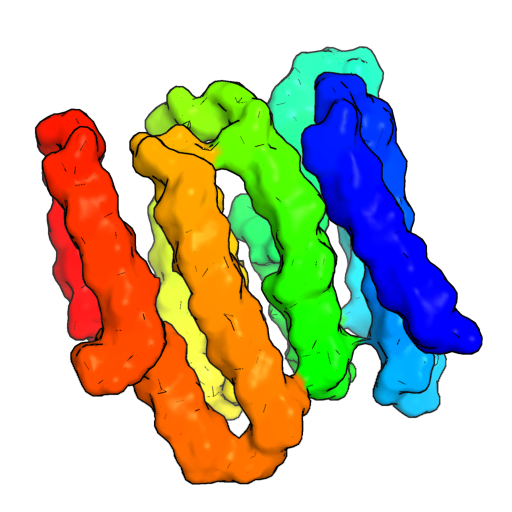AL A 1 198 ? -11.289 -8.194 13.034 1.00 76.12 198 VAL A N 1
ATOM 1635 C CA . VAL A 1 198 ? -12.700 -8.503 13.315 1.00 76.12 198 VAL A CA 1
ATOM 1636 C C . VAL A 1 198 ? -12.846 -9.199 14.669 1.00 76.12 198 VAL A C 1
ATOM 1638 O O . VAL A 1 198 ? -13.822 -8.971 15.384 1.00 76.12 198 VAL A O 1
ATOM 1641 N N . GLU A 1 199 ? -11.872 -10.027 15.044 1.00 67.62 199 GLU A N 1
ATOM 1642 C CA . GLU A 1 199 ? -11.939 -10.853 16.244 1.00 67.62 199 GLU A CA 1
ATOM 1643 C C . GLU A 1 199 ? -11.189 -10.224 17.428 1.00 67.62 199 GLU A C 1
ATOM 1645 O O . GLU A 1 199 ? -9.966 -10.236 17.526 1.00 67.62 199 GLU A O 1
ATOM 1650 N N . ASN A 1 200 ? -11.941 -9.746 18.422 1.00 62.97 200 ASN A N 1
ATOM 1651 C CA . ASN A 1 200 ? -11.384 -9.268 19.697 1.00 62.97 200 ASN A CA 1
ATOM 1652 C C . ASN A 1 200 ? -11.071 -10.403 20.698 1.00 62.97 200 ASN A C 1
ATOM 1654 O O . ASN A 1 200 ? -10.817 -10.146 21.875 1.00 62.97 200 ASN A O 1
ATOM 1658 N N . ASN A 1 201 ? -11.099 -11.667 20.264 1.00 67.06 201 ASN A N 1
ATOM 1659 C CA . ASN A 1 201 ? -10.891 -12.809 21.149 1.00 67.06 201 ASN A CA 1
ATOM 1660 C C . ASN A 1 201 ? -9.399 -13.137 21.289 1.00 67.06 201 ASN A C 1
ATOM 1662 O O . ASN A 1 201 ? -8.740 -13.530 20.330 1.00 67.06 201 ASN A O 1
ATOM 1666 N N . ASN A 1 202 ? -8.883 -13.077 22.520 1.00 65.31 202 ASN A N 1
ATOM 1667 C CA . ASN A 1 202 ? -7.465 -13.315 22.828 1.00 65.31 202 ASN A CA 1
ATOM 1668 C C . ASN A 1 202 ? -6.937 -14.681 22.340 1.00 65.31 202 ASN A C 1
ATOM 1670 O O . ASN A 1 202 ? -5.786 -14.778 21.929 1.00 65.31 202 ASN A O 1
ATOM 1674 N N . ILE A 1 203 ? -7.768 -15.730 22.352 1.00 61.47 203 ILE A N 1
ATOM 1675 C CA . ILE A 1 203 ? -7.374 -17.089 21.929 1.00 61.47 203 ILE A CA 1
ATOM 1676 C C . ILE A 1 203 ? -7.240 -17.184 20.404 1.00 61.47 203 ILE A C 1
ATOM 1678 O O . ILE A 1 203 ? -6.281 -17.766 19.900 1.00 61.47 203 ILE A O 1
ATOM 1682 N N . PHE A 1 204 ? -8.167 -16.575 19.665 1.00 65.19 204 PHE A N 1
ATOM 1683 C CA . PHE A 1 204 ? -8.079 -16.508 18.208 1.00 65.19 204 PHE A CA 1
ATOM 1684 C C . PHE A 1 204 ? -6.902 -15.640 17.765 1.00 65.19 204 PHE A C 1
ATOM 1686 O O . PHE A 1 204 ? -6.156 -16.038 16.876 1.00 65.19 204 PHE A O 1
ATOM 1693 N N . ASN A 1 205 ? -6.633 -14.539 18.470 1.00 66.06 205 ASN A N 1
ATOM 1694 C CA . ASN A 1 205 ? -5.456 -13.711 18.210 1.00 66.06 205 ASN A CA 1
ATOM 1695 C C . ASN A 1 205 ? -4.133 -14.465 18.429 1.00 66.06 205 ASN A C 1
ATOM 1697 O O . ASN A 1 205 ? -3.185 -14.243 17.680 1.00 66.06 205 ASN A O 1
ATOM 1701 N N . LEU A 1 206 ? -4.068 -15.412 19.373 1.00 64.25 206 LEU A N 1
ATOM 1702 C CA . LEU A 1 206 ? -2.906 -16.296 19.552 1.00 64.25 206 LEU A CA 1
ATOM 1703 C C . LEU A 1 206 ? -2.745 -17.302 18.399 1.00 64.25 206 LEU A C 1
ATOM 1705 O O . LEU A 1 206 ? -1.637 -17.507 17.909 1.00 64.25 206 LEU A O 1
ATOM 1709 N N . LEU A 1 207 ? -3.838 -17.898 17.917 1.00 62.69 207 LEU A N 1
ATOM 1710 C CA . LEU A 1 207 ? -3.816 -18.785 16.743 1.00 62.69 207 LEU A CA 1
ATOM 1711 C C . LEU A 1 207 ? -3.428 -18.024 15.466 1.00 62.69 207 LEU A C 1
ATOM 1713 O O . LEU A 1 207 ? -2.649 -18.514 14.648 1.00 62.69 207 LEU A O 1
ATOM 1717 N N . LEU A 1 208 ? -3.909 -16.790 15.325 1.00 68.00 208 LEU A N 1
ATOM 1718 C CA . LEU A 1 208 ? -3.561 -15.896 14.226 1.00 68.00 208 LEU A CA 1
ATOM 1719 C C . LEU A 1 208 ? -2.101 -15.423 14.323 1.00 68.00 208 LEU A C 1
ATOM 1721 O O . LEU A 1 208 ? -1.431 -15.335 13.297 1.00 68.00 208 LEU A O 1
ATOM 1725 N N . LEU A 1 209 ? -1.554 -15.232 15.526 1.00 66.56 209 LEU A N 1
ATOM 1726 C CA . LEU A 1 209 ? -0.120 -15.001 15.735 1.00 66.56 209 LEU A CA 1
ATOM 1727 C C . LEU A 1 209 ? 0.732 -16.189 15.276 1.00 66.56 209 LEU A C 1
ATOM 1729 O O . LEU A 1 209 ? 1.712 -15.986 14.561 1.00 66.56 209 LEU A O 1
ATOM 1733 N N . PHE A 1 210 ? 0.341 -17.423 15.606 1.00 61.19 210 PHE A N 1
ATOM 1734 C CA . PHE A 1 210 ? 1.027 -18.615 15.092 1.00 61.19 210 PHE A CA 1
ATOM 1735 C C . PHE A 1 210 ? 0.924 -18.730 13.570 1.00 61.19 210 PHE A C 1
ATOM 1737 O O . PHE A 1 210 ? 1.867 -19.184 12.915 1.00 61.19 210 PHE A O 1
ATOM 1744 N N . SER A 1 211 ? -0.187 -18.264 12.995 1.00 66.75 211 SER A N 1
ATOM 1745 C CA . SER A 1 211 ? -0.322 -18.168 11.548 1.00 66.75 211 SER A CA 1
ATOM 1746 C C . SER A 1 211 ? 0.636 -17.141 10.945 1.00 66.75 211 SER A C 1
ATOM 1748 O O . SER A 1 211 ? 1.286 -17.468 9.962 1.00 66.75 211 SER A O 1
ATOM 1750 N N . LEU A 1 212 ? 0.819 -15.966 11.558 1.00 65.31 212 LEU A N 1
ATOM 1751 C CA . LEU A 1 212 ? 1.762 -14.940 11.095 1.00 65.31 212 LEU A CA 1
ATOM 1752 C C . LEU A 1 212 ? 3.230 -15.359 11.284 1.00 65.31 212 LEU A C 1
ATOM 1754 O O . LEU A 1 212 ? 4.062 -15.047 10.436 1.00 65.31 212 LEU A O 1
ATOM 1758 N N . GLY A 1 213 ? 3.538 -16.119 12.340 1.00 64.50 213 GLY A N 1
ATOM 1759 C CA . GLY A 1 213 ? 4.852 -16.746 12.550 1.00 64.50 213 GLY A CA 1
ATOM 1760 C C . GLY A 1 213 ? 5.168 -17.860 11.543 1.00 64.50 213 GLY A C 1
ATOM 1761 O O . GLY A 1 213 ? 6.315 -18.279 11.400 1.00 64.50 213 GLY A O 1
ATOM 1762 N N . GLY A 1 214 ? 4.171 -18.322 10.785 1.00 63.69 214 GLY A N 1
ATOM 1763 C CA . GLY A 1 214 ? 4.357 -19.306 9.726 1.00 63.69 214 GLY A CA 1
ATOM 1764 C C . GLY A 1 214 ? 4.618 -20.720 10.235 1.00 63.69 214 GLY A C 1
ATOM 1765 O O . GLY A 1 214 ? 5.390 -21.456 9.622 1.00 63.69 214 GLY A O 1
ATOM 1766 N N . PHE A 1 215 ? 3.973 -21.108 11.339 1.00 56.28 215 PHE A N 1
ATOM 1767 C CA . PHE A 1 215 ? 3.990 -22.496 11.795 1.00 56.28 215 PHE A CA 1
ATOM 1768 C C . PHE A 1 215 ? 3.326 -23.422 10.759 1.00 56.28 215 PHE A C 1
ATOM 1770 O O . PHE A 1 215 ? 2.294 -23.052 10.192 1.00 56.28 215 PHE A O 1
ATOM 1777 N N . PRO A 1 216 ? 3.863 -24.643 10.550 1.00 36.47 216 PRO A N 1
ATOM 1778 C CA . PRO A 1 216 ? 3.473 -25.562 9.478 1.00 36.47 216 PRO A CA 1
ATOM 1779 C C . PRO A 1 216 ? 1.967 -25.831 9.297 1.00 36.47 216 PRO A C 1
ATOM 1781 O O . PRO A 1 216 ? 1.553 -25.961 8.147 1.00 36.47 216 PRO A O 1
ATOM 1784 N N . PRO A 1 217 ? 1.115 -25.898 10.345 1.00 44.09 217 PRO A N 1
ATOM 1785 C CA . PRO A 1 217 ? -0.319 -26.116 10.142 1.00 44.09 217 PRO A CA 1
ATOM 1786 C C . PRO A 1 217 ? -1.087 -24.889 9.626 1.00 44.09 217 PRO A C 1
ATOM 1788 O O . PRO A 1 217 ? -2.242 -25.029 9.230 1.00 44.09 217 PRO A O 1
ATOM 1791 N N . PHE A 1 218 ? -0.503 -23.688 9.645 1.00 66.06 218 PHE A N 1
ATOM 1792 C CA . PHE A 1 218 ? -1.235 -22.450 9.387 1.00 66.06 218 PHE A CA 1
ATOM 1793 C C . PHE A 1 218 ? -0.906 -21.806 8.037 1.00 66.06 218 PHE A C 1
ATOM 1795 O O . PHE A 1 218 ? 0.139 -22.030 7.428 1.00 66.06 218 PHE A O 1
ATOM 1802 N N . LEU A 1 219 ? -1.800 -20.918 7.593 1.00 63.31 219 LEU A N 1
ATOM 1803 C CA . LEU A 1 219 ? -1.717 -20.234 6.300 1.00 63.31 219 LEU A CA 1
ATOM 1804 C C . LEU A 1 219 ? -0.422 -19.432 6.103 1.00 63.31 219 LEU A C 1
ATOM 1806 O O . LEU A 1 219 ? 0.057 -19.349 4.976 1.00 63.31 219 LEU A O 1
ATOM 1810 N N . GLY A 1 220 ? 0.210 -18.890 7.147 1.00 65.00 220 GLY A N 1
ATOM 1811 C CA . GLY A 1 220 ? 1.497 -18.211 6.957 1.00 65.00 220 GLY A CA 1
ATOM 1812 C C . GLY A 1 220 ? 2.677 -19.148 6.698 1.00 65.00 220 GLY A C 1
ATOM 1813 O O . GLY A 1 220 ? 3.704 -18.692 6.202 1.00 65.00 220 GLY A O 1
ATOM 1814 N N . PHE A 1 221 ? 2.557 -20.460 6.932 1.00 67.81 221 PHE A N 1
ATOM 1815 C CA . PHE A 1 221 ? 3.553 -21.393 6.404 1.00 67.81 221 PHE A CA 1
ATOM 1816 C C . PHE A 1 221 ? 3.472 -21.463 4.881 1.00 67.81 221 PHE A C 1
ATOM 1818 O O . PHE A 1 221 ? 4.505 -21.481 4.213 1.00 67.81 22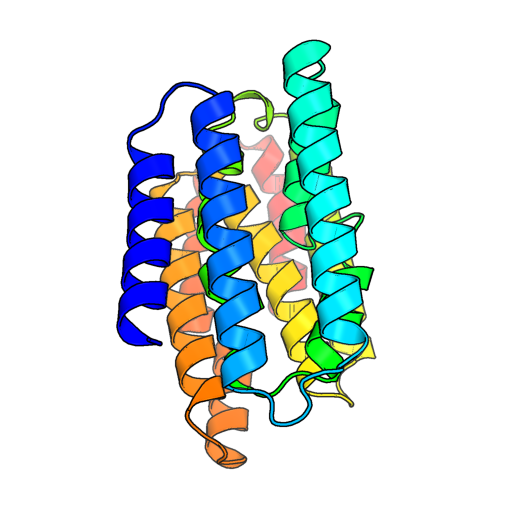1 PHE A O 1
ATOM 1825 N N . SER A 1 222 ? 2.259 -21.413 4.316 1.00 64.06 222 SER A N 1
ATOM 1826 C CA . SER A 1 222 ? 2.091 -21.373 2.861 1.00 64.06 222 SER A CA 1
ATOM 1827 C C . SER A 1 222 ? 2.818 -20.162 2.257 1.00 64.06 222 SER A C 1
ATOM 1829 O O . SER A 1 222 ? 3.546 -20.322 1.279 1.00 64.06 222 SER A O 1
ATOM 1831 N N . LEU A 1 223 ? 2.768 -19.003 2.929 1.00 65.25 223 LEU A N 1
ATOM 1832 C CA . LEU A 1 223 ? 3.518 -17.796 2.568 1.00 65.25 223 LEU A CA 1
ATOM 1833 C C . LEU A 1 223 ? 5.038 -18.035 2.517 1.00 65.25 223 LEU A C 1
ATOM 1835 O O . LEU A 1 223 ? 5.675 -17.731 1.505 1.00 65.25 223 LEU A O 1
ATOM 1839 N N . LYS A 1 224 ? 5.612 -18.619 3.582 1.00 64.56 224 LYS A N 1
ATOM 1840 C CA . LYS A 1 224 ? 7.049 -18.949 3.654 1.00 64.56 224 LYS A CA 1
ATOM 1841 C C . LYS A 1 224 ? 7.435 -20.001 2.601 1.00 64.56 224 LYS A C 1
ATOM 1843 O O . LYS A 1 224 ? 8.472 -19.883 1.955 1.00 64.56 224 LYS A O 1
ATOM 1848 N N . SER A 1 225 ? 6.587 -21.003 2.371 1.00 64.19 225 SER A N 1
ATOM 1849 C CA . SER A 1 225 ? 6.855 -22.082 1.411 1.00 64.19 225 SER A CA 1
ATOM 1850 C C . SER A 1 225 ? 6.866 -21.610 -0.048 1.00 64.19 225 SER A C 1
ATOM 1852 O O . SER A 1 225 ? 7.754 -22.000 -0.805 1.00 64.19 225 SER A O 1
ATOM 1854 N N . VAL A 1 226 ? 5.943 -20.718 -0.437 1.00 64.81 226 VAL A N 1
ATOM 1855 C CA . VAL A 1 226 ? 5.910 -20.122 -1.784 1.00 64.81 226 VAL A CA 1
ATOM 1856 C C . VAL A 1 226 ? 7.174 -19.307 -2.027 1.00 64.81 226 VAL A C 1
ATOM 1858 O O . VAL A 1 226 ? 7.782 -19.413 -3.093 1.00 64.81 226 VAL A O 1
ATOM 1861 N N . PHE A 1 227 ? 7.615 -18.555 -1.016 1.00 64.12 227 PHE A N 1
ATOM 1862 C CA . PHE A 1 227 ? 8.882 -17.841 -1.070 1.00 64.12 227 PHE A CA 1
ATOM 1863 C C . PHE A 1 227 ? 10.056 -18.805 -1.314 1.00 64.12 227 PHE A C 1
ATOM 1865 O O . PHE A 1 227 ? 10.807 -18.611 -2.268 1.00 64.12 227 PHE A O 1
ATOM 1872 N N . PHE A 1 228 ? 10.171 -19.904 -0.562 1.00 63.47 228 PHE A N 1
ATOM 1873 C CA . PHE A 1 228 ? 11.247 -20.885 -0.770 1.00 63.47 228 PHE A CA 1
ATOM 1874 C C . PHE A 1 228 ? 11.242 -21.533 -2.152 1.00 63.47 228 PHE A C 1
ATOM 1876 O O . PHE A 1 228 ? 12.290 -21.623 -2.792 1.00 63.47 228 PHE A O 1
ATOM 1883 N N . LEU A 1 229 ? 10.072 -21.950 -2.633 1.00 63.72 229 LEU A N 1
ATOM 1884 C CA . LEU A 1 229 ? 9.946 -22.532 -3.968 1.00 63.72 229 LEU A CA 1
ATOM 1885 C C . LEU A 1 229 ? 10.393 -21.533 -5.036 1.00 63.72 229 LEU A C 1
ATOM 1887 O O . LEU A 1 229 ? 11.157 -21.883 -5.933 1.00 63.72 229 LEU A O 1
ATOM 1891 N N . SER A 1 230 ? 9.991 -20.271 -4.900 1.00 63.19 230 SER A N 1
ATOM 1892 C CA . SER A 1 230 ? 10.351 -19.236 -5.862 1.00 63.19 230 SER A CA 1
ATOM 1893 C C . SER A 1 230 ? 11.847 -18.916 -5.891 1.00 63.19 230 SER A C 1
ATOM 1895 O O . SER A 1 230 ? 12.412 -18.725 -6.965 1.00 63.19 230 SER A O 1
ATOM 1897 N N . LEU A 1 231 ? 12.524 -18.949 -4.743 1.00 59.06 231 LEU A N 1
ATOM 1898 C CA . LEU A 1 231 ? 13.962 -18.692 -4.647 1.00 59.06 231 LEU A CA 1
ATOM 1899 C C . LEU A 1 231 ? 14.807 -19.725 -5.391 1.00 59.06 231 LEU A C 1
ATOM 1901 O O . LEU A 1 231 ? 15.843 -19.376 -5.948 1.00 59.06 231 LEU A O 1
ATOM 1905 N N . SER A 1 232 ? 14.352 -20.981 -5.433 1.00 59.44 232 SER A N 1
ATOM 1906 C CA . SER A 1 232 ? 15.043 -22.050 -6.163 1.00 59.44 232 SER A CA 1
ATOM 1907 C C . SER A 1 232 ? 15.086 -21.820 -7.679 1.00 59.44 232 SER A C 1
ATOM 1909 O O . SER A 1 232 ? 15.939 -22.383 -8.360 1.00 59.44 232 SER A O 1
ATOM 1911 N N . SER A 1 233 ? 14.196 -20.967 -8.199 1.00 57.94 233 SER A N 1
ATOM 1912 C CA . SER A 1 233 ? 14.124 -20.616 -9.621 1.00 57.94 233 SER A CA 1
ATOM 1913 C C . SER A 1 233 ? 14.991 -19.413 -10.015 1.00 57.94 233 SER A C 1
ATOM 1915 O O . SER A 1 233 ? 15.167 -19.152 -11.204 1.00 57.94 233 SER A O 1
ATOM 1917 N N . VAL A 1 234 ? 15.557 -18.687 -9.042 1.00 61.16 234 VAL A N 1
ATOM 1918 C CA . VAL A 1 234 ? 16.402 -17.507 -9.284 1.00 61.16 234 VAL A CA 1
ATOM 1919 C C . VAL A 1 234 ? 17.874 -17.929 -9.393 1.00 61.16 234 VAL A C 1
ATOM 1921 O O . VAL A 1 234 ? 18.313 -18.827 -8.687 1.00 61.16 234 VAL A O 1
ATOM 1924 N N . ASN A 1 235 ? 18.650 -17.279 -10.270 1.00 61.66 235 ASN A N 1
ATOM 1925 C CA . ASN A 1 235 ? 20.063 -17.575 -10.568 1.00 61.66 235 ASN A CA 1
ATOM 1926 C C . ASN A 1 235 ? 20.943 -17.981 -9.358 1.00 61.66 235 ASN A C 1
ATOM 1928 O O . ASN A 1 235 ? 20.863 -17.404 -8.271 1.00 61.66 235 ASN A O 1
ATOM 1932 N N . ALA A 1 236 ? 21.899 -18.885 -9.615 1.00 50.97 236 ALA A N 1
ATOM 1933 C CA . ALA A 1 236 ? 22.790 -19.537 -8.641 1.00 50.97 236 ALA A CA 1
ATOM 1934 C C . ALA A 1 236 ? 23.556 -18.606 -7.666 1.00 50.97 236 ALA A C 1
ATOM 1936 O O . ALA A 1 236 ? 23.888 -19.019 -6.558 1.00 50.97 236 ALA A O 1
ATOM 1937 N N . LEU A 1 237 ? 23.819 -17.346 -8.033 1.00 49.22 237 LEU A N 1
ATOM 1938 C CA . LEU A 1 237 ? 24.487 -16.364 -7.159 1.00 49.22 237 LEU A CA 1
ATOM 1939 C C . LEU A 1 237 ? 23.543 -15.732 -6.122 1.00 49.22 237 LEU A C 1
ATOM 1941 O O . LEU A 1 237 ? 23.953 -15.500 -4.987 1.00 49.22 237 LEU A O 1
ATOM 1945 N N . LEU A 1 238 ? 22.276 -15.505 -6.478 1.00 53.81 238 LEU A N 1
ATOM 1946 C CA . LEU A 1 238 ? 21.250 -15.012 -5.550 1.00 53.81 238 LEU A CA 1
ATOM 1947 C C . LEU A 1 238 ? 20.825 -16.122 -4.579 1.00 53.81 238 LEU A C 1
ATOM 1949 O O . LEU A 1 238 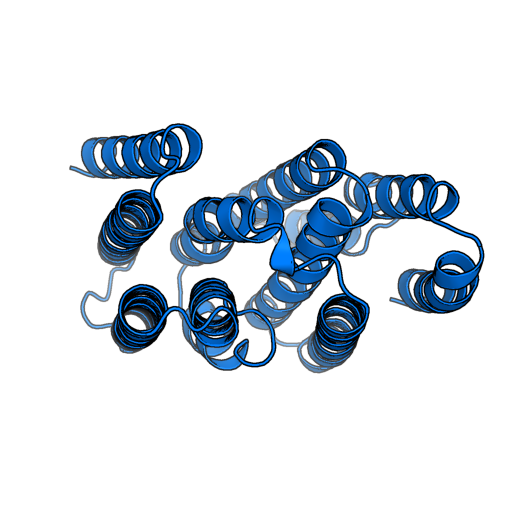? 20.592 -15.853 -3.400 1.00 53.81 238 LEU A O 1
ATOM 1953 N N . LEU A 1 239 ? 20.837 -17.374 -5.046 1.00 52.00 239 LEU A N 1
ATOM 1954 C CA . LEU A 1 239 ? 20.603 -18.587 -4.258 1.00 52.00 239 LEU A CA 1
ATOM 1955 C C . LEU A 1 239 ? 21.482 -18.649 -2.995 1.00 52.00 239 LEU A C 1
ATOM 1957 O O . LEU A 1 239 ? 20.954 -18.854 -1.905 1.00 52.00 239 LEU A O 1
ATOM 1961 N N . ASN A 1 240 ? 22.785 -18.360 -3.093 1.00 45.53 240 ASN A N 1
ATOM 1962 C CA . ASN A 1 240 ? 23.693 -18.416 -1.937 1.00 45.53 240 ASN A CA 1
ATOM 1963 C C . ASN A 1 240 ? 23.407 -17.342 -0.872 1.00 45.53 240 ASN A C 1
ATOM 1965 O O . ASN A 1 240 ? 23.477 -17.632 0.322 1.00 45.53 240 ASN A O 1
ATOM 1969 N N . SER A 1 241 ? 23.017 -16.125 -1.268 1.00 51.03 241 SER A N 1
ATOM 1970 C CA . SER A 1 241 ? 22.558 -15.097 -0.316 1.00 51.03 241 SER A CA 1
ATOM 1971 C C . SER A 1 241 ? 21.171 -15.397 0.270 1.00 51.03 241 SER A C 1
ATOM 1973 O O . SER A 1 241 ? 20.880 -15.029 1.406 1.00 51.03 241 SER A O 1
ATOM 1975 N N . CYS A 1 242 ? 20.325 -16.115 -0.470 1.00 49.78 242 CYS A N 1
ATOM 1976 C CA . CYS A 1 242 ? 18.980 -16.480 -0.033 1.00 49.78 242 CYS A CA 1
ATOM 1977 C C . CYS A 1 242 ? 18.968 -17.701 0.901 1.00 49.78 242 CYS A C 1
ATOM 1979 O O . CYS A 1 242 ? 18.098 -17.790 1.762 1.00 49.78 242 CYS A O 1
ATOM 1981 N N . ILE A 1 243 ? 19.960 -18.596 0.821 1.00 48.88 243 ILE A N 1
ATOM 1982 C CA . ILE A 1 243 ? 20.136 -19.714 1.768 1.00 48.88 243 ILE A CA 1
ATOM 1983 C C . ILE A 1 243 ? 20.438 -19.206 3.190 1.00 48.88 243 ILE A C 1
ATOM 1985 O O . ILE A 1 243 ? 19.932 -19.760 4.164 1.00 48.88 243 ILE A O 1
ATOM 1989 N N . PHE A 1 244 ? 21.168 -18.095 3.333 1.00 46.22 244 PHE A N 1
ATOM 1990 C CA . PHE A 1 244 ? 21.318 -17.422 4.631 1.00 46.22 244 PHE A CA 1
ATOM 1991 C C . PHE A 1 244 ? 19.992 -16.844 5.149 1.00 46.22 244 PHE A C 1
ATOM 1993 O O . PHE A 1 244 ? 19.711 -16.900 6.344 1.00 46.22 244 PHE A O 1
ATOM 2000 N N . PHE A 1 245 ? 19.143 -16.346 4.251 1.00 50.28 245 PHE A N 1
ATOM 2001 C CA . PHE A 1 245 ? 17.803 -15.851 4.573 1.00 50.28 245 PHE A CA 1
ATOM 2002 C C . PHE A 1 245 ? 16.877 -16.983 5.058 1.00 50.28 245 PHE A C 1
ATOM 2004 O O . PHE A 1 245 ? 16.112 -16.801 6.003 1.00 50.28 245 PHE A O 1
ATOM 2011 N N . VAL A 1 246 ? 17.014 -18.183 4.478 1.00 49.66 246 VAL A N 1
ATOM 2012 C CA . VAL A 1 246 ? 16.291 -19.406 4.874 1.00 49.66 246 VAL A CA 1
ATOM 2013 C C . VAL A 1 246 ? 16.591 -19.802 6.320 1.00 49.66 246 VAL A C 1
ATOM 2015 O O . VAL A 1 246 ? 15.661 -20.092 7.071 1.00 49.66 246 VAL A O 1
ATOM 2018 N N . PHE A 1 247 ? 17.859 -19.767 6.741 1.00 42.66 247 PHE A N 1
ATOM 2019 C CA . PHE A 1 247 ? 18.241 -20.131 8.110 1.00 42.66 247 PHE A CA 1
ATOM 2020 C C . PHE A 1 247 ? 17.633 -19.200 9.170 1.00 42.66 247 PHE A C 1
ATOM 2022 O O . PHE A 1 247 ? 17.225 -19.664 10.231 1.00 42.66 247 PHE A O 1
ATOM 2029 N N . PHE A 1 248 ? 17.510 -17.903 8.880 1.00 46.62 248 PHE A N 1
ATOM 2030 C CA . PHE A 1 248 ? 16.962 -16.933 9.834 1.00 46.62 248 PHE A CA 1
ATOM 2031 C C . PHE A 1 248 ? 15.426 -16.874 9.851 1.00 46.62 248 PHE A C 1
ATOM 2033 O O . PHE A 1 248 ? 14.850 -16.585 10.895 1.00 46.62 248 PHE A O 1
ATOM 2040 N N . ILE A 1 249 ? 14.749 -17.220 8.749 1.00 49.41 249 ILE A N 1
ATOM 2041 C CA . ILE A 1 249 ? 13.276 -17.341 8.689 1.00 49.41 249 ILE A CA 1
ATOM 2042 C C . ILE A 1 249 ? 12.743 -18.501 9.551 1.00 49.41 249 ILE A C 1
ATOM 2044 O O . ILE A 1 249 ? 11.587 -18.461 9.978 1.00 49.41 249 ILE A O 1
ATOM 2048 N N . PHE A 1 250 ? 13.557 -19.535 9.781 1.00 41.97 250 PHE A N 1
ATOM 2049 C CA . PHE A 1 250 ? 13.201 -20.694 10.609 1.00 41.97 250 PHE A CA 1
ATOM 2050 C C . PHE A 1 250 ? 13.443 -20.487 12.111 1.00 41.97 250 PHE A C 1
ATOM 2052 O O . PHE A 1 250 ? 12.909 -21.246 12.914 1.00 41.97 250 PHE A O 1
ATOM 2059 N N . ILE A 1 251 ? 14.243 -19.487 12.492 1.00 35.97 251 ILE A N 1
ATOM 2060 C CA . ILE A 1 251 ? 14.574 -19.189 13.896 1.00 35.97 251 ILE A CA 1
ATOM 2061 C C . ILE A 1 251 ? 13.604 -18.152 14.503 1.00 35.97 251 ILE A C 1
ATOM 2063 O O . ILE A 1 251 ? 13.538 -18.034 15.725 1.00 35.97 251 ILE A O 1
ATOM 2067 N N . GLY A 1 252 ? 12.840 -17.434 13.666 1.00 38.34 252 GLY A N 1
ATOM 2068 C CA . GLY A 1 252 ? 11.782 -16.493 14.066 1.00 38.34 252 GLY A CA 1
ATOM 2069 C C . GLY A 1 252 ? 10.371 -17.050 13.923 1.00 38.34 252 GLY A C 1
ATOM 2070 O O . GLY A 1 252 ? 10.050 -17.580 12.829 1.00 38.34 252 GLY A O 1
#

Foldseek 3Di:
DLVVLVVLLVVLVVQLVPDPDLVSLLVSLVSLLVSLLVVQCVPDPDNPDVLSVLLVVQLVVLSVLSVCCVVVVPVVSNVVSLCSQLCEPPRVVSLLVSQLPGALVSLLSNLASSNSSSLSVLLPPLVCLDPVNVVSLVVQLVVLVVQLVVCVVRVSSNVSSLSNNLSSLLSCCSNQFHNVLSVVSSVLVSVLSVQVSVDPDPVVVVVSVCQSLLDPVHPVVVNVVSSVVRLVVGDPVSNVVVVVVVVVSVVD

pLDDT: mean 81.06, std 13.98, range [35.97, 95.06]